Protein AF-A0AAJ2BRM0-F1 (afdb_monomer)

Radius of gyration: 24.4 Å; Cα contacts (8 Å, |Δi|>4): 328; chains: 1; bounding box: 83×85×42 Å

Sequence (298 aa):
MNTYEEAVAATRALCEAIRNDPYKRRRVRESFYERFGDTDNDGLSYGDSELAFLDWEIRAGVLDPETGSPWWRNVNLNFIYLSELAGCLAQHDIPADQAPFPTRCWLDFIAEPTPSHWYRAHNSSILDGFHLYEDDARLENEVGQEFLNITLYRLMFAQALVEDATIFGEIGAWLADPRGFSVTLLVHLADFYPPHYPLTEADRAIIEGKGKGLEETAVRLMDGLIRHFLRELYQAAADWNQAPELLNYLNGNKPAYPPAAGHREALAAALVAGSLEGVFPGQDLPMAEDGASGLQAG

Secondary structure (DSSP, 8-state):
--SHHHHHHHHHHHHHHHTT-HHHHHHHHHHHHHHHS-SSSTT--TTHHHHHHHHHHHHTTTT-TTTS-HHHHHHHHHHHHHHHHHHHHHHTT---TTS-HHHHHHHHHHHS--HHHHHHHHHHHHHHHHHHTHHHHHTS-HHHHHHHHHHHHHHHHHHHHHH-GGGGTTHHHHHHS-TTHHHHHHHTGGGGS-SSSS--GGGHHHHTT--SSHHHHHHHHHHHHHHHTHHHHHHHHHHHHT-GGGGGGEETTEE-PSPPTTHHHHHHHHHHHHHHHHH-S-----------------

Mean predicted aligned error: 8.85 Å

Organism: NCBI:txid47885

Nearest PDB structures (foldseek):
  8fbi-assembly1_A-3  TM=2.276E-01  e=3.512E+00  synthetic construct
  6n4n-assembly1_F  TM=2.661E-01  e=4.367E+00  synthetic construct

Structure (mmCIF, N/CA/C/O backbone):
data_AF-A0AAJ2BRM0-F1
#
_entry.id   AF-A0AAJ2BRM0-F1
#
loop_
_atom_site.group_PDB
_atom_site.id
_atom_site.type_symbol
_atom_site.label_atom_id
_atom_site.label_alt_id
_atom_site.label_comp_id
_atom_site.label_asym_id
_atom_site.label_entity_id
_atom_site.label_seq_id
_atom_site.pdbx_PDB_ins_code
_atom_site.Cartn_x
_atom_site.Cartn_y
_atom_site.Cartn_z
_atom_site.occupancy
_atom_site.B_iso_or_equiv
_atom_site.auth_seq_id
_atom_site.auth_comp_id
_atom_site.auth_asym_id
_atom_site.auth_atom_id
_atom_site.pdbx_PDB_model_num
ATOM 1 N N . MET A 1 1 ? 23.655 -4.678 -15.510 1.00 81.00 1 MET A N 1
ATOM 2 C CA . MET A 1 1 ? 22.900 -5.621 -14.676 1.00 81.00 1 MET A CA 1
ATOM 3 C C . MET A 1 1 ? 22.191 -6.531 -15.637 1.00 81.00 1 MET A C 1
ATOM 5 O O . MET A 1 1 ? 21.525 -6.022 -16.527 1.00 81.00 1 MET A O 1
ATOM 9 N N . ASN A 1 2 ? 22.472 -7.823 -15.544 1.00 89.94 2 ASN A N 1
ATOM 10 C CA . ASN A 1 2 ? 22.179 -8.799 -16.587 1.00 89.94 2 ASN A CA 1
ATOM 11 C C . ASN A 1 2 ? 21.430 -10.028 -16.040 1.00 89.94 2 ASN A C 1
ATOM 13 O O . ASN A 1 2 ? 21.098 -10.917 -16.817 1.00 89.94 2 ASN A O 1
ATOM 17 N N . THR A 1 3 ? 21.211 -10.124 -14.722 1.00 95.62 3 THR A N 1
ATOM 18 C CA . THR A 1 3 ? 20.561 -11.280 -14.079 1.00 95.62 3 THR A CA 1
ATOM 19 C C . THR A 1 3 ? 19.527 -10.850 -13.042 1.00 95.62 3 THR A C 1
ATOM 21 O O . THR A 1 3 ? 19.613 -9.756 -12.479 1.00 95.62 3 THR A O 1
ATOM 24 N N . TYR A 1 4 ? 18.566 -11.734 -12.764 1.00 97.19 4 TYR A N 1
ATOM 25 C CA . TYR A 1 4 ? 17.544 -11.522 -11.738 1.00 97.19 4 TYR A CA 1
ATOM 26 C C . TYR A 1 4 ? 18.168 -11.354 -10.344 1.00 97.19 4 TYR A C 1
ATOM 28 O O . TYR A 1 4 ? 17.757 -10.496 -9.567 1.00 97.19 4 TYR A O 1
ATOM 36 N N . GLU A 1 5 ? 19.218 -12.113 -10.038 1.00 97.44 5 GLU A N 1
ATOM 37 C CA . GLU A 1 5 ? 19.922 -12.056 -8.758 1.00 97.44 5 GLU A CA 1
ATOM 38 C C . GLU A 1 5 ? 20.637 -10.714 -8.556 1.00 97.44 5 GLU A C 1
ATOM 40 O O . GLU A 1 5 ? 20.625 -10.169 -7.450 1.00 97.44 5 GLU A O 1
ATOM 45 N N . GLU A 1 6 ? 21.222 -10.150 -9.618 1.00 97.25 6 GLU A N 1
ATOM 46 C CA . GLU A 1 6 ? 21.798 -8.802 -9.583 1.00 97.25 6 GLU A CA 1
ATOM 47 C C . GLU A 1 6 ? 20.717 -7.733 -9.369 1.00 97.25 6 GLU A C 1
ATOM 49 O O . GLU A 1 6 ? 20.937 -6.822 -8.570 1.00 97.25 6 GLU A O 1
ATOM 54 N N . ALA A 1 7 ? 19.551 -7.869 -10.015 1.00 98.06 7 ALA A N 1
ATOM 55 C CA . ALA A 1 7 ? 18.406 -6.975 -9.818 1.00 98.06 7 ALA A CA 1
ATOM 56 C C . ALA A 1 7 ? 17.914 -7.002 -8.368 1.00 98.06 7 ALA A C 1
ATOM 58 O O . ALA A 1 7 ? 17.824 -5.963 -7.715 1.00 98.06 7 ALA A O 1
ATOM 59 N N . VAL A 1 8 ? 17.714 -8.197 -7.809 1.00 98.44 8 VAL A N 1
ATOM 60 C CA . VAL A 1 8 ? 17.354 -8.375 -6.397 1.00 98.44 8 VAL A CA 1
ATOM 61 C C . VAL A 1 8 ? 18.404 -7.758 -5.472 1.00 98.44 8 VAL A C 1
ATOM 63 O O . VAL A 1 8 ? 18.051 -7.060 -4.518 1.00 98.44 8 VAL A O 1
ATOM 66 N N . ALA A 1 9 ? 19.694 -7.988 -5.727 1.00 98.31 9 ALA A N 1
ATOM 67 C CA . ALA A 1 9 ? 20.768 -7.428 -4.910 1.00 98.31 9 ALA A CA 1
ATOM 68 C C . ALA A 1 9 ? 20.792 -5.890 -4.963 1.00 98.31 9 ALA A C 1
ATOM 70 O O . ALA A 1 9 ? 20.921 -5.247 -3.918 1.00 98.31 9 ALA A O 1
ATOM 71 N N . ALA A 1 10 ? 20.620 -5.303 -6.149 1.00 98.25 10 ALA A N 1
ATOM 72 C CA . ALA A 1 10 ? 20.564 -3.857 -6.338 1.00 98.25 10 ALA A CA 1
ATOM 73 C C . ALA A 1 10 ? 19.354 -3.235 -5.624 1.00 98.25 10 ALA A C 1
ATOM 75 O O . ALA A 1 10 ? 19.517 -2.276 -4.866 1.00 98.25 10 ALA A O 1
ATOM 76 N N . THR A 1 11 ? 18.161 -3.816 -5.776 1.00 98.62 11 THR A N 1
ATOM 77 C CA . THR A 1 11 ? 16.943 -3.322 -5.118 1.00 98.62 11 THR A CA 1
ATOM 78 C C . THR A 1 11 ? 17.020 -3.459 -3.597 1.00 98.62 11 THR A C 1
ATOM 8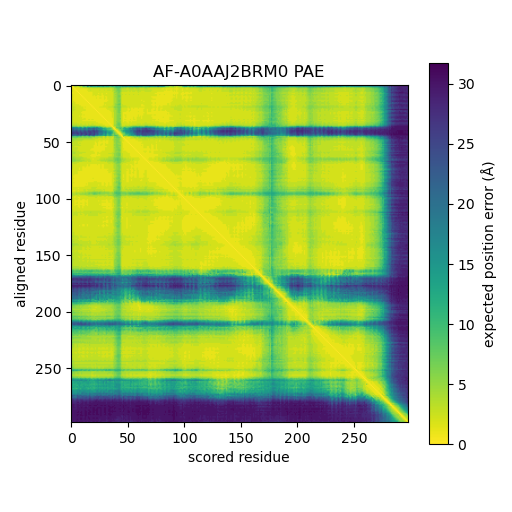0 O O . THR A 1 11 ? 16.603 -2.556 -2.870 1.00 98.62 11 THR A O 1
ATOM 83 N N . ARG A 1 12 ? 17.622 -4.537 -3.076 1.00 98.62 12 ARG A N 1
ATOM 84 C CA . ARG A 1 12 ? 17.888 -4.675 -1.632 1.00 98.62 12 ARG A CA 1
ATOM 85 C C . ARG A 1 12 ? 18.840 -3.601 -1.119 1.00 98.62 12 ARG A C 1
ATOM 87 O O . ARG A 1 12 ? 18.584 -3.032 -0.061 1.00 98.62 12 ARG A O 1
ATOM 94 N N . ALA A 1 13 ? 19.907 -3.304 -1.859 1.00 98.69 13 ALA A N 1
ATOM 95 C CA . ALA A 1 13 ? 20.848 -2.249 -1.491 1.00 98.69 13 ALA A CA 1
ATOM 96 C C . ALA A 1 13 ? 20.176 -0.864 -1.478 1.00 98.69 13 ALA A C 1
ATOM 98 O O . ALA A 1 13 ? 20.414 -0.081 -0.557 1.00 98.69 13 ALA A O 1
ATOM 99 N N . LEU A 1 14 ? 19.293 -0.587 -2.445 1.00 98.69 14 LEU A N 1
ATOM 100 C CA . LEU A 1 14 ? 18.455 0.615 -2.450 1.00 98.69 14 LEU A CA 1
ATOM 101 C C . LEU A 1 14 ? 17.577 0.690 -1.194 1.00 98.69 14 LEU A C 1
ATOM 103 O O . LEU A 1 14 ? 17.602 1.701 -0.494 1.00 98.69 14 LEU A O 1
ATOM 107 N N . CYS A 1 15 ? 16.839 -0.379 -0.886 1.00 98.69 15 CYS A N 1
ATOM 108 C CA . CYS A 1 15 ? 15.944 -0.424 0.272 1.00 98.69 15 CYS A CA 1
ATOM 109 C C . CYS A 1 15 ? 16.703 -0.232 1.590 1.00 98.69 15 CYS A C 1
ATOM 111 O O . CYS A 1 15 ? 16.243 0.496 2.467 1.00 98.69 15 CYS A O 1
ATOM 113 N N . GLU A 1 16 ? 17.891 -0.823 1.724 1.00 98.62 16 GLU A N 1
ATOM 114 C CA . GLU A 1 16 ? 18.732 -0.628 2.904 1.00 98.62 16 GLU A CA 1
ATOM 115 C C . GLU A 1 16 ? 19.173 0.835 3.056 1.00 98.62 16 GLU A C 1
ATOM 117 O O . GLU A 1 16 ? 19.099 1.396 4.149 1.00 98.62 16 GLU A O 1
ATOM 122 N N . ALA A 1 17 ? 19.541 1.498 1.955 1.00 98.62 17 ALA A N 1
ATOM 123 C CA . ALA A 1 17 ? 19.982 2.894 1.966 1.00 98.62 17 ALA A CA 1
ATOM 124 C C . ALA A 1 17 ? 18.883 3.904 2.356 1.00 98.62 17 ALA A C 1
ATOM 126 O O . ALA A 1 17 ? 19.199 5.020 2.785 1.00 98.62 17 ALA A O 1
ATOM 127 N N . ILE A 1 18 ? 17.607 3.536 2.207 1.00 98.50 18 ILE A N 1
ATOM 128 C CA . ILE A 1 18 ? 16.445 4.391 2.515 1.00 98.50 18 ILE A CA 1
ATOM 129 C C . ILE A 1 18 ? 15.642 3.909 3.733 1.00 98.50 18 ILE A C 1
ATOM 131 O O . ILE A 1 18 ? 14.693 4.578 4.142 1.00 98.50 18 ILE A O 1
ATOM 135 N N . ARG A 1 19 ? 16.004 2.764 4.334 1.00 97.88 19 ARG A N 1
ATOM 136 C CA . ARG A 1 19 ? 15.216 2.076 5.374 1.00 97.88 19 ARG A CA 1
ATOM 137 C C . ARG A 1 19 ? 14.766 3.007 6.500 1.00 97.88 19 ARG A C 1
ATOM 139 O O . ARG A 1 19 ? 13.622 2.915 6.931 1.00 97.88 19 ARG A O 1
ATOM 146 N N . ASN A 1 20 ? 15.633 3.905 6.956 1.00 97.62 20 ASN A N 1
ATOM 147 C CA . ASN A 1 20 ? 15.360 4.819 8.072 1.00 97.62 20 ASN A CA 1
ATOM 148 C C . ASN A 1 20 ? 15.274 6.290 7.637 1.00 97.62 20 ASN A C 1
ATOM 150 O O . ASN A 1 20 ? 15.483 7.179 8.455 1.00 97.62 20 ASN A O 1
ATOM 154 N N . ASP A 1 21 ? 15.010 6.553 6.355 1.00 98.31 21 ASP A N 1
ATOM 155 C CA . ASP A 1 21 ? 14.945 7.907 5.802 1.00 98.31 21 ASP A CA 1
ATOM 156 C C . ASP A 1 21 ? 13.615 8.113 5.052 1.00 98.31 21 ASP A C 1
ATOM 158 O O . ASP A 1 21 ? 13.518 7.811 3.857 1.00 98.31 21 ASP A O 1
ATOM 162 N N . PRO A 1 22 ? 12.570 8.605 5.749 1.00 98.00 22 PRO A N 1
ATOM 163 C CA . PRO A 1 22 ? 11.239 8.794 5.171 1.00 98.00 22 PRO A CA 1
ATOM 164 C C . PRO A 1 22 ? 11.233 9.704 3.937 1.00 98.00 22 PRO A C 1
ATOM 166 O O . PRO A 1 22 ? 10.561 9.420 2.947 1.00 98.00 22 PRO A O 1
ATOM 169 N N . TYR A 1 23 ? 12.055 10.755 3.938 1.00 98.12 23 TYR A N 1
ATOM 170 C CA . TYR A 1 23 ? 12.154 11.676 2.807 1.00 98.12 23 TYR A CA 1
ATOM 171 C C . TYR A 1 23 ? 12.807 11.021 1.586 1.00 98.12 23 TYR A C 1
ATOM 173 O O . TYR A 1 23 ? 12.386 11.266 0.453 1.00 98.12 23 TYR A O 1
ATOM 181 N N . LYS A 1 24 ? 13.813 10.156 1.782 1.00 98.44 24 LYS A N 1
ATOM 182 C CA . LYS A 1 24 ? 14.361 9.359 0.673 1.00 98.44 24 LYS A CA 1
ATOM 183 C C . LYS A 1 24 ? 13.367 8.328 0.154 1.00 98.44 24 LYS A C 1
ATOM 185 O O . LYS A 1 24 ? 13.329 8.138 -1.056 1.00 98.44 24 LYS A O 1
ATOM 190 N N . ARG A 1 25 ? 12.561 7.700 1.018 1.00 98.50 25 ARG A N 1
ATOM 191 C CA . ARG A 1 25 ? 11.483 6.792 0.585 1.00 98.50 25 ARG A CA 1
ATOM 192 C C . ARG A 1 25 ? 10.507 7.505 -0.348 1.00 98.50 25 ARG A C 1
ATOM 194 O O . ARG A 1 25 ? 10.312 7.047 -1.470 1.00 98.50 25 ARG A O 1
ATOM 201 N N . ARG A 1 26 ? 10.002 8.677 0.059 1.00 97.25 26 ARG A N 1
ATOM 202 C CA . ARG A 1 26 ? 9.132 9.517 -0.781 1.00 97.25 26 ARG A CA 1
ATOM 203 C C . ARG A 1 26 ? 9.779 9.853 -2.123 1.00 97.25 26 ARG A C 1
ATOM 205 O O . ARG A 1 26 ? 9.163 9.660 -3.161 1.00 97.25 26 ARG A O 1
ATOM 212 N N . ARG A 1 27 ? 11.036 10.308 -2.115 1.00 97.31 27 ARG A N 1
ATOM 213 C CA . ARG A 1 27 ? 11.771 10.634 -3.348 1.00 97.31 27 ARG A CA 1
ATOM 214 C C . ARG A 1 27 ? 11.946 9.441 -4.287 1.00 97.31 27 ARG A C 1
ATOM 216 O O . ARG A 1 27 ? 11.886 9.619 -5.493 1.00 97.31 27 ARG A O 1
ATOM 223 N N . VAL A 1 28 ? 12.202 8.244 -3.755 1.00 98.12 28 VAL A N 1
ATOM 224 C CA . VAL A 1 28 ? 12.302 7.027 -4.580 1.00 98.12 28 VAL A CA 1
ATOM 225 C C . VAL A 1 28 ? 10.972 6.759 -5.281 1.00 98.12 28 VAL A C 1
ATOM 227 O O . VAL A 1 28 ? 10.967 6.491 -6.478 1.00 98.12 28 VAL A O 1
ATOM 230 N N . ARG A 1 29 ? 9.851 6.905 -4.568 1.00 95.94 29 ARG A N 1
ATOM 231 C CA . ARG A 1 29 ? 8.510 6.743 -5.144 1.00 95.94 29 ARG A CA 1
ATOM 232 C C . ARG A 1 29 ? 8.171 7.813 -6.175 1.00 95.94 29 ARG A C 1
ATOM 234 O O . ARG A 1 29 ? 7.695 7.479 -7.252 1.00 95.94 29 ARG A O 1
ATOM 241 N N . GLU A 1 30 ? 8.500 9.068 -5.901 1.00 94.12 30 GLU A N 1
ATOM 242 C CA . GLU A 1 30 ? 8.362 10.167 -6.862 1.00 94.12 30 GLU A CA 1
ATOM 243 C C . GLU A 1 30 ? 9.139 9.868 -8.153 1.00 94.12 30 GLU A C 1
ATOM 245 O O . GLU A 1 30 ? 8.553 9.833 -9.231 1.00 94.12 30 GLU A O 1
ATOM 250 N N . SER A 1 31 ? 10.418 9.492 -8.046 1.00 94.25 31 SER A N 1
ATOM 251 C CA . SER A 1 31 ? 11.229 9.106 -9.208 1.00 94.25 31 SER A CA 1
ATOM 252 C C . SER A 1 31 ? 10.750 7.834 -9.915 1.00 94.25 31 SER A C 1
ATOM 254 O O . SER A 1 31 ? 11.047 7.635 -11.092 1.00 94.25 31 SER A O 1
ATOM 256 N N . PHE A 1 32 ? 10.032 6.933 -9.244 1.00 95.06 32 PHE A N 1
ATOM 257 C CA . PHE A 1 32 ? 9.375 5.816 -9.920 1.00 95.06 32 PHE A CA 1
ATOM 258 C C . PHE A 1 32 ? 8.273 6.317 -10.852 1.00 95.06 32 PHE A C 1
ATOM 260 O O . PHE A 1 32 ? 8.270 5.961 -12.029 1.00 95.06 32 PHE A O 1
ATOM 267 N N . TYR A 1 33 ? 7.385 7.177 -10.354 1.00 90.38 33 TYR A N 1
ATOM 268 C CA . TYR A 1 33 ? 6.283 7.726 -11.142 1.00 90.38 33 TYR A CA 1
ATOM 269 C C . TYR A 1 33 ? 6.742 8.716 -12.216 1.00 90.38 33 TYR A C 1
ATOM 271 O O . TYR A 1 33 ? 6.159 8.736 -13.290 1.00 90.38 33 TYR A O 1
ATOM 279 N N . GLU A 1 34 ? 7.835 9.451 -12.008 1.00 89.19 34 GLU A N 1
ATOM 280 C CA . GLU A 1 34 ? 8.458 10.254 -13.074 1.00 89.19 34 GLU A CA 1
ATOM 281 C C . GLU A 1 34 ? 8.961 9.394 -14.247 1.00 89.19 34 GLU A C 1
ATOM 283 O O . GLU A 1 34 ? 9.007 9.859 -15.383 1.00 89.19 34 GLU A O 1
ATOM 288 N N . ARG A 1 35 ? 9.377 8.147 -13.978 1.00 90.56 35 ARG A N 1
ATOM 289 C CA . ARG A 1 35 ? 9.915 7.227 -14.996 1.00 90.56 35 ARG A CA 1
ATOM 290 C C . ARG A 1 35 ? 8.843 6.379 -15.668 1.00 90.56 35 ARG A C 1
ATOM 292 O O . ARG A 1 35 ? 8.974 6.081 -16.850 1.00 90.56 35 ARG A O 1
ATOM 299 N N . PHE A 1 36 ? 7.868 5.918 -14.891 1.00 88.81 36 PHE A N 1
ATOM 300 C CA . PHE A 1 36 ? 6.929 4.868 -15.292 1.00 88.81 36 PHE A CA 1
ATOM 301 C C . PHE A 1 36 ? 5.460 5.256 -15.116 1.00 88.81 36 PHE A C 1
ATOM 303 O O . PHE A 1 36 ? 4.579 4.484 -15.481 1.00 88.81 36 PHE A O 1
ATOM 310 N N . GLY A 1 37 ? 5.179 6.413 -14.520 1.00 79.69 37 GLY A N 1
ATOM 311 C CA . GLY A 1 37 ? 3.832 6.963 -14.481 1.00 79.69 37 GLY A CA 1
ATOM 312 C C . GLY A 1 37 ? 3.416 7.495 -15.849 1.00 79.69 37 GLY A C 1
ATOM 313 O O . GLY A 1 37 ? 4.249 7.895 -16.660 1.00 79.69 37 GLY A O 1
ATOM 314 N N . ASP A 1 38 ? 2.109 7.507 -16.090 1.00 71.31 38 ASP A N 1
ATOM 315 C CA . ASP A 1 38 ? 1.523 8.162 -17.255 1.00 71.31 38 ASP A CA 1
ATOM 316 C C . ASP A 1 38 ? 1.434 9.673 -16.995 1.00 71.31 38 ASP A C 1
ATOM 318 O O . ASP A 1 38 ? 0.701 10.118 -16.109 1.00 71.31 38 ASP A O 1
ATOM 322 N N . THR A 1 39 ? 2.224 10.459 -17.728 1.00 57.69 39 THR A N 1
ATOM 323 C CA . THR A 1 39 ? 2.251 11.927 -17.627 1.00 57.69 39 THR A CA 1
ATOM 324 C C . THR A 1 39 ? 1.236 12.615 -18.537 1.00 57.69 39 THR A C 1
ATOM 326 O O . THR A 1 39 ? 1.075 13.833 -18.439 1.00 57.69 39 THR A O 1
ATOM 329 N N . ASP A 1 40 ? 0.568 11.869 -19.423 1.00 55.44 40 ASP A N 1
ATOM 330 C CA . ASP A 1 40 ? -0.198 12.430 -20.541 1.00 55.44 40 ASP A CA 1
ATOM 331 C C . ASP A 1 40 ? -1.723 12.400 -20.320 1.00 55.44 40 ASP A C 1
ATOM 333 O O . ASP A 1 40 ? -2.458 13.028 -21.087 1.00 55.44 40 ASP A O 1
ATOM 337 N N . ASN A 1 41 ? -2.211 11.746 -19.258 1.00 47.91 41 ASN A N 1
ATOM 338 C CA . ASN A 1 41 ? -3.635 11.692 -18.912 1.00 47.91 41 ASN A CA 1
ATOM 339 C C . ASN A 1 41 ? -4.026 12.696 -17.810 1.00 47.91 41 ASN A C 1
ATOM 341 O O . ASN A 1 41 ? -3.586 12.615 -16.665 1.00 47.91 41 ASN A O 1
ATOM 345 N N . ASP A 1 42 ? -4.913 13.625 -18.178 1.00 46.94 42 ASP A N 1
ATOM 346 C CA . ASP A 1 42 ? -5.875 14.371 -17.345 1.00 46.94 42 ASP A CA 1
ATOM 347 C C . ASP A 1 42 ? -5.357 15.185 -16.140 1.00 46.94 42 ASP A C 1
ATOM 349 O O . ASP A 1 42 ? -6.146 15.828 -15.445 1.00 46.94 42 ASP A O 1
ATOM 353 N N . GLY A 1 43 ? -4.044 15.230 -15.909 1.00 45.28 43 GLY A N 1
ATOM 354 C CA . GLY A 1 43 ? -3.426 15.976 -14.810 1.00 45.28 43 GLY A CA 1
ATOM 355 C C . GLY A 1 43 ? -3.522 15.301 -13.437 1.00 45.28 43 GLY A C 1
ATOM 356 O O . GLY A 1 43 ? -3.288 15.979 -12.439 1.00 45.28 43 GLY A O 1
ATOM 357 N N . LEU A 1 44 ? -3.854 14.005 -13.385 1.00 48.59 44 LEU A N 1
ATOM 358 C CA . LEU A 1 44 ? -3.811 13.169 -12.179 1.00 48.59 44 LEU A CA 1
ATOM 359 C C . LEU A 1 44 ? -2.787 12.060 -12.408 1.00 48.59 44 LEU A C 1
ATOM 361 O O . LEU A 1 44 ? -3.043 11.114 -13.153 1.00 48.59 44 LEU A O 1
ATOM 365 N N . SER A 1 45 ? -1.613 12.183 -11.799 1.00 68.31 45 SER A N 1
ATOM 366 C CA . SER A 1 45 ? -0.583 11.159 -11.939 1.00 68.31 45 SER A CA 1
ATOM 367 C C . SER A 1 45 ? -0.994 9.933 -11.118 1.00 68.31 45 SER A C 1
ATOM 369 O O . SER A 1 45 ? -1.467 10.072 -9.987 1.00 68.31 45 SER A O 1
ATOM 371 N N . TYR A 1 46 ? -0.805 8.714 -11.641 1.00 76.19 46 TYR A N 1
ATOM 372 C CA . TYR A 1 46 ? -1.086 7.470 -10.899 1.00 76.19 46 TYR A CA 1
ATOM 373 C C . TYR A 1 46 ? -0.390 7.415 -9.517 1.00 76.19 46 TYR A C 1
ATOM 375 O O . TYR A 1 46 ? -0.781 6.632 -8.660 1.00 76.19 46 TYR A O 1
ATOM 383 N N . GLY A 1 47 ? 0.608 8.270 -9.266 1.00 80.94 47 GLY A N 1
ATOM 384 C CA . GLY A 1 47 ? 1.295 8.390 -7.984 1.00 80.94 47 GLY A CA 1
ATOM 385 C C . GLY A 1 47 ? 0.731 9.412 -7.000 1.00 80.94 47 GLY A C 1
ATOM 386 O O . GLY A 1 47 ? 1.148 9.382 -5.847 1.00 80.94 47 GLY A O 1
ATOM 387 N N . ASP A 1 48 ? -0.194 10.298 -7.382 1.00 82.88 48 ASP A N 1
ATOM 388 C CA . ASP A 1 48 ? -0.572 11.450 -6.544 1.00 82.88 48 ASP A CA 1
ATOM 389 C C . ASP A 1 48 ? -1.135 11.027 -5.182 1.00 82.88 48 ASP A C 1
ATOM 391 O O . ASP A 1 48 ? -0.723 11.545 -4.144 1.00 82.88 48 ASP A O 1
ATOM 395 N N . SER A 1 49 ? -2.042 10.045 -5.172 1.00 80.75 49 SER A N 1
ATOM 396 C CA . SER A 1 49 ? -2.645 9.539 -3.932 1.00 80.75 49 SER A CA 1
ATOM 397 C C . SER A 1 49 ? -1.627 8.821 -3.037 1.00 80.75 49 SER A C 1
ATOM 399 O O . SER A 1 49 ? -1.620 9.021 -1.822 1.00 80.75 49 SER A O 1
ATOM 401 N N . GLU A 1 50 ? -0.721 8.037 -3.629 1.00 87.88 50 GLU A N 1
ATOM 402 C CA . GLU A 1 50 ? 0.342 7.339 -2.902 1.00 87.88 50 GLU A CA 1
ATOM 403 C C . GLU A 1 50 ? 1.358 8.330 -2.312 1.00 87.88 50 GLU A C 1
ATOM 405 O O . GLU A 1 50 ? 1.745 8.211 -1.149 1.00 87.88 50 GLU A O 1
ATOM 410 N N . LEU A 1 51 ? 1.760 9.346 -3.082 1.00 90.19 51 LEU A N 1
ATOM 411 C CA . LEU A 1 51 ? 2.680 10.391 -2.635 1.00 90.19 51 LEU A CA 1
ATOM 412 C C . LEU A 1 51 ? 2.049 11.270 -1.550 1.00 90.19 51 LEU A C 1
ATOM 414 O O . LEU A 1 51 ? 2.721 11.584 -0.568 1.00 90.19 51 LEU A O 1
ATOM 418 N N . ALA A 1 52 ? 0.763 11.609 -1.671 1.00 87.56 52 ALA A N 1
ATOM 419 C CA . ALA A 1 52 ? 0.023 12.318 -0.630 1.00 87.56 52 ALA A CA 1
ATOM 420 C C . ALA A 1 52 ? -0.085 11.488 0.661 1.00 87.56 52 ALA A C 1
ATOM 422 O O . ALA A 1 52 ? 0.051 12.031 1.762 1.00 87.56 52 ALA A O 1
ATOM 423 N N . PHE A 1 53 ? -0.280 10.171 0.541 1.00 89.44 53 PHE A N 1
ATOM 424 C CA . PHE A 1 53 ? -0.271 9.264 1.686 1.00 89.44 53 PHE A CA 1
ATOM 425 C C . PHE A 1 53 ? 1.111 9.206 2.350 1.00 89.44 53 PHE A C 1
ATOM 427 O O . PHE A 1 53 ? 1.201 9.399 3.559 1.00 89.44 53 PHE A O 1
ATOM 434 N N . LEU A 1 54 ? 2.192 9.064 1.577 1.00 93.38 54 LEU A N 1
ATOM 435 C CA . LEU A 1 54 ? 3.575 9.158 2.068 1.00 93.38 54 LEU A CA 1
ATOM 436 C C . LEU A 1 54 ? 3.864 10.499 2.760 1.00 93.38 54 LEU A C 1
ATOM 438 O O . LEU A 1 54 ? 4.515 10.533 3.804 1.00 93.38 54 LEU A O 1
ATOM 442 N N . ASP A 1 55 ? 3.371 11.610 2.211 1.00 94.31 55 ASP A N 1
ATOM 443 C CA . ASP A 1 55 ? 3.507 12.939 2.816 1.00 94.31 55 ASP A CA 1
ATOM 444 C C . ASP A 1 55 ? 2.780 13.033 4.161 1.00 94.31 55 ASP A C 1
ATOM 446 O O . ASP A 1 55 ? 3.301 13.629 5.113 1.00 94.31 55 ASP A O 1
ATOM 450 N N . TRP A 1 56 ? 1.604 12.414 4.276 1.00 94.06 56 TRP A N 1
ATOM 451 C CA . TRP A 1 56 ? 0.930 12.245 5.559 1.00 94.06 56 TRP A CA 1
ATOM 452 C C . TRP A 1 56 ? 1.741 11.363 6.514 1.00 94.06 56 TRP A C 1
ATOM 454 O O . TRP A 1 56 ? 1.973 11.786 7.647 1.00 94.06 56 TRP A O 1
ATOM 464 N N . GLU A 1 57 ? 2.228 10.199 6.075 1.00 95.69 57 GLU A N 1
ATOM 465 C CA . GLU A 1 57 ? 3.007 9.276 6.909 1.00 95.69 57 GLU A CA 1
ATOM 466 C C . GLU A 1 57 ? 4.262 9.957 7.490 1.00 95.69 57 GLU A C 1
ATOM 468 O O . GLU A 1 57 ? 4.606 9.771 8.661 1.00 95.69 57 GLU A O 1
ATOM 473 N N . ILE A 1 58 ? 4.934 10.793 6.692 1.00 96.88 58 ILE A N 1
ATOM 474 C CA . ILE A 1 58 ? 6.076 11.608 7.126 1.00 96.88 58 ILE A CA 1
ATOM 475 C C . ILE A 1 58 ? 5.632 12.657 8.145 1.00 96.88 58 ILE A C 1
ATOM 477 O O . ILE A 1 58 ? 6.207 12.747 9.230 1.00 96.88 58 ILE A O 1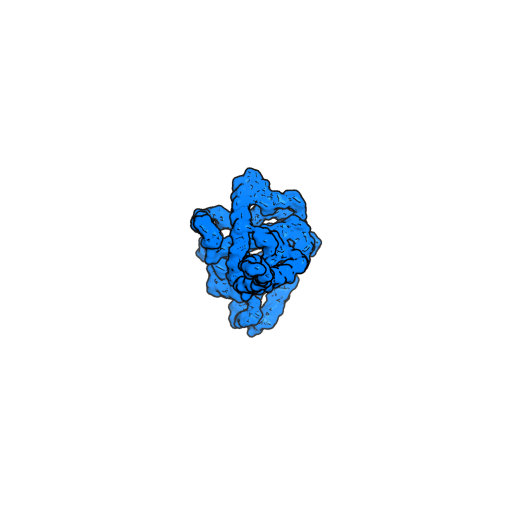
ATOM 481 N N . ARG A 1 59 ? 4.617 13.460 7.806 1.00 96.25 59 ARG A N 1
ATOM 482 C CA . ARG A 1 59 ? 4.143 14.571 8.644 1.00 96.25 59 ARG A CA 1
ATOM 483 C C . ARG A 1 59 ? 3.617 14.096 9.997 1.00 96.25 59 ARG A C 1
ATOM 485 O O . ARG A 1 59 ? 3.860 14.762 10.998 1.00 96.25 59 ARG A O 1
ATOM 492 N N . ALA A 1 60 ? 2.909 12.970 10.019 1.00 95.50 60 ALA A N 1
ATOM 493 C CA . ALA A 1 60 ? 2.348 12.381 11.227 1.00 95.50 60 ALA A CA 1
ATOM 494 C C . ALA A 1 60 ? 3.391 11.622 12.066 1.00 95.50 60 ALA A C 1
ATOM 496 O O . ALA A 1 60 ? 3.100 11.256 13.200 1.00 95.50 60 ALA A O 1
ATOM 497 N N . GLY A 1 61 ? 4.605 11.391 11.552 1.00 97.50 61 GLY A N 1
ATOM 498 C CA . GLY A 1 61 ? 5.643 10.632 12.257 1.00 97.50 61 GLY A CA 1
ATOM 499 C C . GLY A 1 61 ? 5.458 9.113 12.191 1.00 97.50 61 GLY A C 1
ATOM 500 O O . GLY A 1 61 ? 6.121 8.382 12.919 1.00 97.50 61 GLY A O 1
ATOM 501 N N . VAL A 1 62 ? 4.602 8.612 11.295 1.00 97.62 62 VAL A N 1
ATOM 502 C CA . VAL A 1 62 ? 4.351 7.173 11.096 1.00 97.62 62 VAL A CA 1
ATOM 503 C C . VAL A 1 62 ? 5.637 6.440 10.712 1.00 97.62 62 VAL A C 1
ATOM 505 O O . VAL A 1 62 ? 5.899 5.344 11.207 1.00 97.62 62 VAL A O 1
ATOM 508 N N . LEU A 1 63 ? 6.463 7.061 9.862 1.00 97.94 63 LEU A N 1
ATOM 509 C CA . LEU A 1 63 ? 7.717 6.477 9.371 1.00 97.94 63 LEU A CA 1
ATOM 510 C C . LEU A 1 63 ? 8.942 6.804 10.235 1.00 97.94 63 LEU A C 1
ATOM 512 O O . LEU A 1 63 ? 10.057 6.424 9.862 1.00 97.94 63 LEU A O 1
ATOM 516 N N . ASP A 1 64 ? 8.767 7.496 11.364 1.00 97.25 64 ASP A N 1
ATOM 517 C CA . ASP A 1 64 ? 9.875 7.820 12.259 1.00 97.25 64 ASP A CA 1
ATOM 518 C C . ASP A 1 64 ? 10.532 6.529 12.796 1.00 97.25 64 ASP A C 1
ATOM 520 O O . ASP A 1 64 ? 9.833 5.619 13.252 1.00 97.25 64 ASP A O 1
ATOM 524 N N . PRO A 1 65 ? 11.867 6.385 12.719 1.00 95.44 65 PRO A N 1
ATOM 525 C CA . PRO A 1 65 ? 12.523 5.129 13.058 1.00 95.44 65 PRO A CA 1
ATOM 526 C C . PRO A 1 65 ? 12.518 4.793 14.553 1.00 95.44 65 PRO A C 1
ATOM 528 O O . PRO A 1 65 ? 12.725 3.622 14.884 1.00 95.44 65 PRO A O 1
ATOM 531 N N . GLU A 1 66 ? 12.305 5.778 15.428 1.00 94.31 66 GLU A N 1
ATOM 532 C CA . GLU A 1 66 ? 12.340 5.615 16.885 1.00 94.31 66 GLU A CA 1
ATOM 533 C C . GLU A 1 66 ? 10.937 5.569 17.497 1.00 94.31 66 GLU A C 1
ATOM 535 O O . GLU A 1 66 ? 10.691 4.802 18.426 1.00 94.31 66 GLU A O 1
ATOM 540 N N . THR A 1 67 ? 10.027 6.391 16.980 1.00 94.69 67 THR A N 1
ATOM 541 C CA . THR A 1 67 ? 8.699 6.645 17.561 1.00 94.69 67 THR A CA 1
ATOM 542 C C . THR A 1 67 ? 7.541 6.204 16.670 1.00 94.69 67 THR A C 1
ATOM 544 O O . THR A 1 67 ? 6.417 6.068 17.157 1.00 94.69 67 THR A O 1
ATOM 547 N N . GLY A 1 68 ? 7.810 5.969 15.385 1.00 96.00 68 GLY A N 1
ATOM 548 C CA . GLY A 1 68 ? 6.822 5.549 14.404 1.00 96.00 68 GLY A CA 1
ATOM 549 C C . GLY A 1 68 ? 6.462 4.069 14.503 1.00 96.00 68 GLY A C 1
ATOM 550 O O . GLY A 1 68 ? 6.926 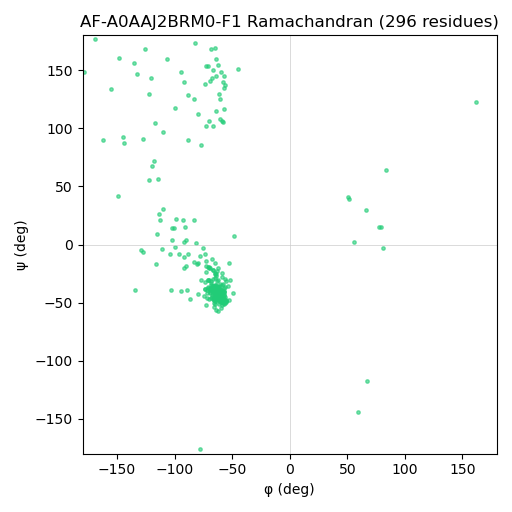3.326 15.370 1.00 96.00 68 GLY A O 1
ATOM 551 N N . SER A 1 69 ? 5.629 3.625 13.569 1.00 97.69 69 SER A N 1
ATOM 552 C CA . SER A 1 69 ? 5.149 2.248 13.514 1.00 97.69 69 SER A CA 1
ATOM 553 C C . SER A 1 69 ? 6.153 1.328 12.816 1.00 97.69 69 SER A C 1
ATOM 555 O O . SER A 1 69 ? 6.503 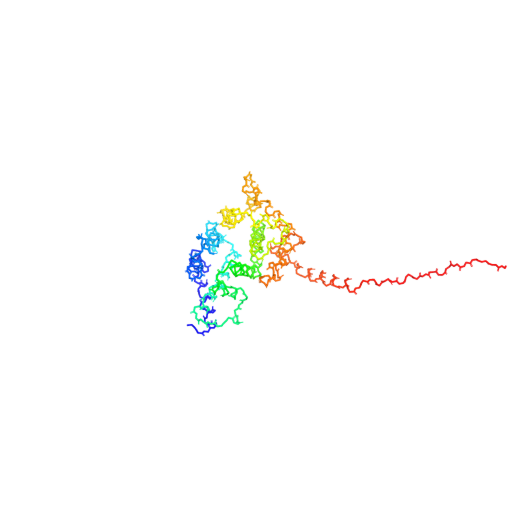1.572 11.655 1.00 97.69 69 SER A O 1
ATOM 557 N N . PRO A 1 70 ? 6.582 0.222 13.454 1.00 97.75 70 PRO A N 1
ATOM 558 C CA . PRO A 1 70 ? 7.320 -0.833 12.767 1.00 97.75 70 PRO A CA 1
ATOM 559 C C . PRO A 1 70 ? 6.536 -1.403 11.580 1.00 97.75 70 PRO A C 1
ATOM 561 O O . PRO A 1 70 ? 7.114 -1.593 10.510 1.00 97.75 70 PRO A O 1
ATOM 564 N N . TRP A 1 71 ? 5.221 -1.592 11.743 1.00 98.50 71 TRP A N 1
ATOM 565 C CA . TRP A 1 71 ? 4.355 -2.162 10.716 1.00 98.50 71 TRP A CA 1
ATOM 566 C C . TRP A 1 71 ? 4.314 -1.289 9.461 1.00 98.50 71 TRP A C 1
ATOM 568 O O . TRP A 1 71 ? 4.712 -1.743 8.388 1.00 98.50 71 TRP A O 1
ATOM 578 N N . TRP A 1 72 ? 3.931 -0.014 9.594 1.00 98.00 72 TRP A N 1
ATOM 579 C CA . TRP A 1 72 ? 3.853 0.911 8.457 1.00 98.00 72 TRP A CA 1
ATOM 580 C C . TRP A 1 72 ? 5.212 1.060 7.773 1.00 98.00 72 TRP A C 1
ATOM 582 O O . TRP A 1 72 ? 5.315 0.985 6.549 1.00 98.00 72 TRP A O 1
ATOM 592 N N . ARG A 1 73 ? 6.294 1.178 8.553 1.00 98.31 73 ARG A N 1
ATOM 593 C CA . ARG A 1 73 ? 7.656 1.279 8.009 1.00 98.31 73 ARG A CA 1
ATOM 594 C C . ARG A 1 73 ? 8.066 0.055 7.203 1.00 98.31 73 ARG A C 1
ATOM 596 O O . ARG A 1 73 ? 8.772 0.223 6.204 1.00 98.31 73 ARG A O 1
ATOM 603 N N . ASN A 1 74 ? 7.688 -1.142 7.630 1.00 98.62 74 ASN A N 1
ATOM 604 C CA . ASN A 1 74 ? 8.061 -2.381 6.961 1.00 98.62 74 ASN A CA 1
ATOM 605 C C . ASN A 1 74 ? 7.187 -2.647 5.729 1.00 98.62 74 ASN A C 1
ATOM 607 O O . ASN A 1 74 ? 7.733 -2.936 4.664 1.00 98.62 74 ASN A O 1
ATOM 611 N N . VAL A 1 75 ? 5.872 -2.424 5.821 1.00 98.56 75 VAL A N 1
ATOM 612 C CA . VAL A 1 75 ? 4.942 -2.506 4.679 1.00 98.56 75 VAL A CA 1
ATOM 613 C C . VAL A 1 75 ? 5.335 -1.520 3.582 1.00 98.56 75 VAL A C 1
ATOM 615 O O . VAL A 1 75 ? 5.489 -1.914 2.428 1.00 98.56 75 VAL A O 1
ATOM 618 N N . ASN A 1 76 ? 5.593 -0.260 3.938 1.00 98.38 76 ASN A N 1
ATOM 619 C CA . ASN A 1 76 ? 6.024 0.772 2.997 1.00 98.38 76 ASN A CA 1
ATOM 620 C C . ASN A 1 76 ? 7.358 0.412 2.310 1.00 98.38 76 ASN A C 1
ATOM 622 O O . ASN A 1 76 ? 7.520 0.609 1.107 1.00 98.38 76 ASN A O 1
ATOM 626 N N . LEU A 1 77 ? 8.318 -0.168 3.044 1.00 98.69 77 LEU A N 1
ATOM 627 C CA . LEU A 1 77 ? 9.598 -0.572 2.453 1.00 98.69 77 LEU A CA 1
ATOM 628 C C . LEU A 1 77 ? 9.453 -1.790 1.531 1.00 98.69 77 LEU A C 1
ATOM 630 O O . LEU A 1 77 ? 10.112 -1.839 0.494 1.00 98.69 77 LEU A O 1
ATOM 634 N N . ASN A 1 78 ? 8.590 -2.747 1.883 1.00 98.81 78 ASN A N 1
ATOM 635 C CA . ASN A 1 78 ? 8.257 -3.887 1.028 1.00 98.81 78 ASN A CA 1
ATOM 636 C C . ASN A 1 78 ? 7.568 -3.437 -0.265 1.00 98.81 78 ASN A C 1
ATOM 638 O O . ASN A 1 78 ? 7.946 -3.861 -1.354 1.00 98.81 78 ASN A O 1
ATOM 642 N N . PHE A 1 79 ? 6.630 -2.497 -0.158 1.00 98.62 79 PHE A N 1
ATOM 643 C CA . PHE A 1 79 ? 5.993 -1.864 -1.306 1.00 98.62 79 PHE A CA 1
ATOM 644 C C . PHE A 1 79 ? 7.027 -1.231 -2.256 1.00 98.62 79 PHE A C 1
ATOM 646 O O . PHE A 1 79 ? 7.032 -1.514 -3.459 1.00 98.62 79 PHE A O 1
ATOM 653 N N . ILE A 1 80 ? 7.962 -0.435 -1.714 1.00 98.75 80 ILE A N 1
ATOM 654 C CA . ILE A 1 80 ? 9.064 0.151 -2.495 1.00 98.75 80 ILE A CA 1
ATOM 655 C C . ILE A 1 80 ? 9.903 -0.950 -3.150 1.00 98.75 80 ILE A C 1
ATOM 657 O O . ILE A 1 80 ? 10.165 -0.874 -4.347 1.00 98.75 80 ILE A O 1
ATOM 661 N N . TYR A 1 81 ? 10.287 -1.988 -2.404 1.00 98.88 81 TYR A N 1
ATOM 662 C CA . TYR A 1 81 ? 11.065 -3.108 -2.934 1.00 98.88 81 TYR A CA 1
ATOM 663 C C . TYR A 1 81 ? 10.390 -3.768 -4.146 1.00 98.88 81 TYR A C 1
ATOM 665 O O . TYR A 1 81 ? 11.038 -3.960 -5.175 1.00 98.88 81 TYR A O 1
ATOM 673 N N . LEU A 1 82 ? 9.098 -4.089 -4.049 1.00 98.88 82 LEU A N 1
ATOM 674 C CA . LEU A 1 82 ? 8.357 -4.793 -5.099 1.00 98.88 82 LEU A CA 1
ATOM 675 C C . LEU A 1 82 ? 8.263 -3.968 -6.390 1.00 98.88 82 LEU A C 1
ATOM 677 O O . LEU A 1 82 ? 8.461 -4.520 -7.477 1.00 98.88 82 LEU A O 1
ATOM 681 N N . SER A 1 83 ? 8.018 -2.661 -6.257 1.00 98.56 83 SER A N 1
ATOM 682 C CA . SER A 1 83 ? 7.945 -1.714 -7.378 1.00 98.56 83 SER A CA 1
ATOM 683 C C . SER A 1 83 ? 9.317 -1.427 -8.006 1.00 98.56 83 SER A C 1
ATOM 685 O O . SER A 1 83 ? 9.472 -1.505 -9.224 1.00 98.56 83 SER A O 1
ATOM 687 N N . GLU A 1 84 ? 10.357 -1.176 -7.206 1.00 98.75 84 GLU A N 1
ATOM 688 C CA . GLU A 1 84 ? 11.703 -0.889 -7.718 1.00 98.75 84 GLU A CA 1
ATOM 689 C C . GLU A 1 84 ? 12.368 -2.128 -8.322 1.00 98.75 84 GLU A C 1
ATOM 691 O O . GLU A 1 84 ? 13.123 -1.999 -9.284 1.00 98.75 84 GLU A O 1
ATOM 696 N N . LEU A 1 85 ? 12.058 -3.336 -7.833 1.00 98.81 85 LEU A N 1
ATOM 697 C CA . LEU A 1 85 ? 12.450 -4.566 -8.518 1.00 98.81 85 LEU A CA 1
ATOM 698 C C . LEU A 1 85 ? 11.819 -4.630 -9.912 1.00 98.81 85 LEU A C 1
ATOM 700 O O . LEU A 1 85 ? 12.533 -4.901 -10.869 1.00 98.81 85 LEU A O 1
ATOM 704 N N . ALA A 1 86 ? 10.530 -4.316 -10.060 1.00 98.69 86 ALA A N 1
ATOM 705 C CA . ALA A 1 86 ? 9.883 -4.291 -11.374 1.00 98.69 86 ALA A CA 1
ATOM 706 C C . ALA A 1 86 ? 10.529 -3.259 -12.308 1.00 98.69 86 ALA A C 1
ATOM 708 O O . ALA A 1 86 ? 10.903 -3.592 -13.431 1.00 98.69 86 ALA A O 1
ATOM 709 N N . GLY A 1 87 ? 10.753 -2.033 -11.824 1.00 97.81 87 GLY A N 1
ATOM 710 C CA . GLY A 1 87 ? 11.432 -0.987 -12.595 1.00 97.81 87 GLY A CA 1
ATOM 711 C C . GLY A 1 87 ? 12.845 -1.390 -13.025 1.00 97.81 87 GLY A C 1
ATOM 712 O O . GLY A 1 87 ? 13.256 -1.133 -14.156 1.00 97.81 87 GLY A O 1
ATOM 713 N N . CYS A 1 88 ? 13.570 -2.074 -12.142 1.00 97.94 88 CYS A N 1
ATOM 714 C CA . CYS A 1 88 ? 14.892 -2.622 -12.405 1.00 97.94 88 CYS A CA 1
ATOM 715 C C . CYS A 1 88 ? 14.869 -3.715 -13.488 1.00 97.94 88 CYS A C 1
ATOM 717 O O . CYS A 1 88 ? 15.676 -3.671 -14.418 1.00 97.94 88 CYS A O 1
ATOM 719 N N . LEU A 1 89 ? 13.933 -4.665 -13.403 1.00 98.44 89 LEU A N 1
ATOM 720 C CA . LEU A 1 89 ? 13.776 -5.728 -14.399 1.00 98.44 89 LEU A CA 1
ATOM 721 C C . LEU A 1 89 ? 13.393 -5.155 -15.771 1.00 98.44 89 LEU A C 1
ATOM 723 O O . LEU A 1 89 ? 14.006 -5.531 -16.770 1.00 98.44 89 LEU A O 1
ATOM 727 N N . ALA A 1 90 ? 12.455 -4.203 -15.808 1.00 97.06 90 ALA A N 1
ATOM 728 C CA . ALA A 1 90 ? 12.009 -3.543 -17.034 1.00 97.06 90 ALA A CA 1
ATOM 729 C C . ALA A 1 90 ? 13.134 -2.755 -17.725 1.00 97.06 90 ALA A C 1
ATOM 731 O O . ALA A 1 90 ? 13.308 -2.857 -18.932 1.00 97.06 90 ALA A O 1
ATOM 732 N N . GLN A 1 91 ? 13.947 -2.006 -16.972 1.00 96.19 91 GLN A N 1
ATOM 733 C CA . GLN A 1 91 ? 15.050 -1.207 -17.534 1.00 96.19 91 GLN A CA 1
ATOM 734 C C . GLN A 1 91 ? 16.178 -2.036 -18.154 1.00 96.19 91 GLN A C 1
ATOM 736 O O . GLN A 1 91 ? 16.965 -1.511 -18.942 1.00 96.19 91 GLN A O 1
ATOM 741 N N . HIS A 1 92 ? 16.303 -3.299 -17.753 1.00 96.31 92 HIS A N 1
ATOM 742 C CA . HIS A 1 92 ? 17.395 -4.178 -18.157 1.00 96.31 92 HIS A CA 1
ATOM 743 C C . HIS A 1 92 ? 16.931 -5.377 -18.993 1.00 96.31 92 HIS A C 1
ATOM 745 O O . HIS A 1 92 ? 17.741 -6.270 -19.241 1.00 96.31 92 HIS A O 1
ATOM 751 N N . ASP A 1 93 ? 15.662 -5.400 -19.414 1.00 95.81 93 ASP A N 1
ATOM 752 C CA . ASP A 1 93 ? 15.048 -6.497 -20.173 1.00 95.81 93 ASP A CA 1
ATOM 753 C C . ASP A 1 93 ? 15.266 -7.876 -19.513 1.00 95.81 93 ASP A C 1
ATOM 755 O O . ASP A 1 93 ? 15.541 -8.882 -20.175 1.00 95.81 93 ASP A O 1
ATOM 759 N N . ILE A 1 94 ? 15.187 -7.929 -18.177 1.00 96.56 94 ILE A N 1
ATOM 760 C CA . ILE A 1 94 ? 15.418 -9.155 -17.402 1.00 96.56 94 ILE A CA 1
ATOM 761 C C . ILE A 1 94 ? 14.095 -9.928 -17.263 1.00 96.56 94 ILE A C 1
ATOM 763 O O . ILE A 1 94 ? 13.111 -9.354 -16.792 1.00 96.56 94 ILE A O 1
ATOM 767 N N . PRO A 1 95 ? 14.053 -11.235 -17.598 1.00 94.00 95 PRO A N 1
ATOM 768 C CA . PRO A 1 95 ? 12.855 -12.055 -17.433 1.00 94.00 95 PRO A CA 1
ATOM 769 C C . PRO A 1 95 ? 12.338 -12.094 -15.989 1.00 94.00 95 PRO A C 1
ATOM 771 O O . PRO A 1 95 ? 13.106 -12.209 -15.032 1.00 94.00 95 PRO A O 1
ATOM 774 N N . ALA A 1 96 ? 11.014 -12.050 -15.844 1.00 93.62 96 ALA A N 1
ATOM 775 C CA . ALA A 1 96 ? 10.328 -11.943 -14.558 1.00 93.62 96 ALA A CA 1
ATOM 776 C C . ALA A 1 96 ? 9.771 -13.274 -14.027 1.00 93.62 96 ALA A C 1
ATOM 778 O O . ALA A 1 96 ? 8.975 -13.273 -13.090 1.00 93.62 96 ALA A O 1
ATOM 779 N N . ASP A 1 97 ? 10.187 -14.415 -14.588 1.00 93.06 97 ASP A N 1
ATOM 780 C CA . ASP A 1 97 ? 9.673 -15.745 -14.215 1.00 93.06 97 ASP A CA 1
ATOM 781 C C . ASP A 1 97 ? 9.834 -16.049 -12.714 1.00 93.06 97 ASP A C 1
ATOM 783 O O . ASP A 1 97 ? 9.036 -16.774 -12.123 1.00 93.06 97 ASP A O 1
ATOM 787 N N . GLN A 1 98 ? 10.865 -15.470 -12.091 1.00 93.75 98 GLN A N 1
ATOM 788 C CA . GLN A 1 98 ? 11.182 -15.621 -10.668 1.00 93.75 98 GLN A CA 1
ATOM 789 C C . GLN A 1 98 ? 10.636 -14.484 -9.788 1.00 93.75 98 GLN A C 1
ATOM 791 O O . GLN A 1 98 ? 10.733 -14.563 -8.561 1.00 93.75 98 GLN A O 1
ATOM 796 N N . ALA A 1 99 ? 10.102 -13.416 -10.388 1.00 97.38 99 ALA A N 1
ATOM 797 C CA . ALA A 1 99 ? 9.594 -12.263 -9.657 1.00 97.38 99 ALA A CA 1
ATOM 798 C C . ALA A 1 99 ? 8.339 -12.642 -8.859 1.00 97.38 99 ALA A C 1
ATOM 800 O O . ALA A 1 99 ? 7.528 -13.422 -9.363 1.00 97.38 99 ALA A O 1
ATOM 801 N N . PRO A 1 100 ? 8.129 -12.106 -7.644 1.00 97.81 100 PRO A N 1
ATOM 802 C CA . PRO A 1 100 ? 6.887 -12.324 -6.906 1.00 97.81 100 PRO A CA 1
ATOM 803 C C . PRO A 1 100 ? 5.691 -11.714 -7.654 1.00 97.81 100 PRO A C 1
ATOM 805 O O . PRO A 1 100 ? 5.858 -10.835 -8.502 1.00 97.81 100 PRO A O 1
ATOM 808 N N . PHE A 1 101 ? 4.475 -12.181 -7.344 1.00 98.25 101 PHE A N 1
ATOM 809 C CA . PHE A 1 101 ? 3.260 -11.746 -8.044 1.00 98.25 101 PHE A CA 1
ATOM 810 C C . PHE A 1 101 ? 3.087 -10.216 -8.079 1.00 98.25 101 PHE A C 1
ATOM 812 O O . PHE A 1 101 ? 2.938 -9.699 -9.188 1.00 98.25 101 PHE A O 1
ATOM 819 N N . PRO A 1 102 ? 3.238 -9.469 -6.964 1.00 98.69 102 PRO A N 1
ATOM 820 C CA . PRO A 1 102 ? 3.115 -8.012 -7.008 1.00 98.69 102 PRO A CA 1
ATOM 821 C C . PRO A 1 102 ? 4.124 -7.330 -7.940 1.00 98.69 102 PRO A C 1
ATOM 823 O O . PRO A 1 102 ? 3.776 -6.412 -8.676 1.00 98.69 102 PRO A O 1
ATOM 826 N N . THR A 1 103 ? 5.375 -7.806 -7.980 1.00 98.81 103 THR A N 1
ATOM 827 C CA . THR A 1 103 ? 6.389 -7.290 -8.916 1.00 98.81 103 THR A CA 1
ATOM 828 C C . THR A 1 103 ? 5.986 -7.529 -10.370 1.00 98.81 103 THR A C 1
ATOM 830 O O . THR A 1 103 ? 6.230 -6.668 -11.211 1.00 98.81 103 THR A O 1
ATOM 833 N N . ARG A 1 104 ? 5.341 -8.657 -10.688 1.00 98.56 104 ARG A N 1
ATOM 834 C CA . ARG A 1 104 ? 4.812 -8.896 -12.041 1.00 98.56 104 ARG A CA 1
ATOM 835 C C . ARG A 1 104 ? 3.658 -7.951 -12.376 1.00 98.56 104 ARG A C 1
ATOM 837 O O . ARG A 1 104 ? 3.654 -7.405 -13.469 1.00 98.56 104 ARG A O 1
ATOM 844 N N . CYS A 1 105 ? 2.768 -7.659 -11.429 1.00 98.50 105 CYS A N 1
ATOM 845 C CA . CYS A 1 105 ? 1.735 -6.639 -11.630 1.00 98.50 105 CYS A CA 1
ATOM 846 C C . CYS A 1 105 ? 2.334 -5.244 -11.882 1.00 98.50 105 CYS A C 1
ATOM 848 O O . CYS A 1 105 ? 1.837 -4.506 -12.729 1.00 98.50 105 CYS A O 1
ATOM 850 N N . TRP A 1 106 ? 3.428 -4.885 -11.202 1.00 98.31 106 TRP A N 1
ATOM 851 C CA . TRP A 1 106 ? 4.153 -3.647 -11.509 1.00 98.31 106 TRP A CA 1
ATOM 852 C C . TRP A 1 106 ? 4.766 -3.655 -12.912 1.00 98.31 106 TRP A C 1
ATOM 854 O O . TRP A 1 106 ? 4.787 -2.609 -13.551 1.00 98.31 106 TRP A O 1
ATOM 864 N N . LEU A 1 107 ? 5.234 -4.801 -13.414 1.00 98.31 107 LEU A N 1
ATOM 865 C CA . LEU A 1 107 ? 5.694 -4.920 -14.802 1.00 98.31 107 LEU A CA 1
ATOM 866 C C . LEU A 1 107 ? 4.549 -4.731 -15.804 1.00 98.31 107 LEU A C 1
ATOM 868 O O . LEU A 1 107 ? 4.749 -4.036 -16.796 1.00 98.31 107 LEU A O 1
ATOM 872 N N . ASP A 1 108 ? 3.362 -5.277 -15.522 1.00 97.06 108 ASP A N 1
ATOM 873 C CA . ASP A 1 108 ? 2.165 -5.053 -16.346 1.00 97.06 108 ASP A CA 1
ATOM 874 C C . ASP A 1 108 ? 1.798 -3.560 -16.386 1.00 97.06 108 ASP A C 1
ATOM 876 O O . ASP A 1 108 ? 1.551 -3.010 -17.457 1.00 97.06 108 ASP A O 1
ATOM 880 N N . PHE A 1 109 ? 1.846 -2.871 -15.238 1.00 95.12 109 PHE A N 1
ATOM 881 C CA . PHE A 1 109 ? 1.635 -1.420 -15.165 1.00 95.12 109 PHE A CA 1
ATOM 882 C C . PHE A 1 109 ? 2.704 -0.623 -15.926 1.00 95.12 109 PHE A C 1
ATOM 884 O O . PHE A 1 109 ? 2.365 0.297 -16.662 1.00 95.12 109 PHE A O 1
ATOM 891 N N . ILE A 1 110 ? 3.986 -0.974 -15.779 1.00 95.12 110 ILE A N 1
ATOM 892 C CA . ILE A 1 110 ? 5.091 -0.306 -16.488 1.00 95.12 110 ILE A CA 1
ATOM 893 C C . ILE A 1 110 ? 4.950 -0.475 -18.008 1.00 95.12 110 ILE A C 1
ATOM 895 O O . ILE A 1 110 ? 5.258 0.450 -18.759 1.00 95.12 110 ILE A O 1
ATOM 899 N N . ALA A 1 111 ? 4.515 -1.649 -18.469 1.00 95.25 111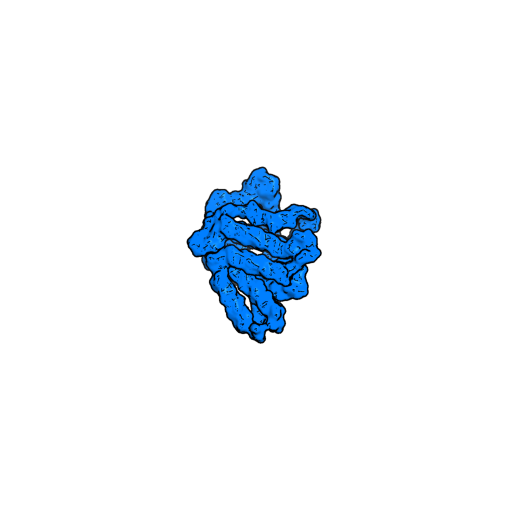 ALA A N 1
ATOM 900 C CA . ALA A 1 111 ? 4.316 -1.924 -19.887 1.00 95.25 111 ALA A CA 1
ATOM 901 C C . ALA A 1 111 ? 3.063 -1.231 -20.448 1.00 95.25 111 ALA A C 1
ATOM 903 O O . ALA A 1 111 ? 3.086 -0.752 -21.583 1.00 95.25 111 ALA A O 1
ATOM 904 N N . GLU A 1 112 ? 1.982 -1.181 -19.667 1.00 92.69 112 GLU A N 1
ATOM 905 C CA . GLU A 1 112 ? 0.698 -0.599 -20.054 1.00 92.69 112 GLU A CA 1
ATOM 906 C C . GLU A 1 112 ? 0.028 0.092 -18.844 1.00 92.69 112 GLU A C 1
ATOM 908 O O . GLU A 1 112 ? -0.694 -0.554 -18.074 1.00 92.69 112 GLU A O 1
ATOM 913 N N . PRO A 1 113 ? 0.242 1.406 -18.644 1.00 88.81 113 PRO A N 1
ATOM 914 C CA . PRO A 1 113 ? -0.212 2.111 -17.448 1.00 88.81 113 PRO A CA 1
ATOM 915 C C . PRO A 1 113 ? -1.716 2.413 -17.498 1.00 88.81 113 PRO A C 1
ATOM 917 O O . PRO A 1 113 ? -2.161 3.487 -17.902 1.00 88.81 113 PRO A O 1
ATOM 920 N N . THR A 1 114 ? -2.519 1.443 -17.060 1.00 86.12 114 THR A N 1
ATOM 921 C CA . THR A 1 114 ? -3.973 1.581 -16.884 1.00 86.12 114 THR A CA 1
ATOM 922 C C . THR A 1 114 ? -4.343 1.672 -15.401 1.00 86.12 114 THR A C 1
ATOM 924 O O . THR A 1 114 ? -3.587 1.180 -14.554 1.00 86.12 114 THR A O 1
ATOM 927 N N . PRO A 1 115 ? -5.532 2.203 -15.045 1.00 85.94 115 PRO A N 1
ATOM 928 C CA . PRO A 1 115 ? -5.971 2.229 -13.652 1.00 85.94 115 PRO A CA 1
ATOM 929 C C . PRO A 1 115 ? -6.054 0.830 -13.030 1.00 85.94 115 PRO A C 1
ATOM 931 O O . PRO A 1 115 ? -5.641 0.645 -11.890 1.00 85.94 115 PRO A O 1
ATOM 934 N N . SER A 1 116 ? -6.535 -0.172 -13.776 1.00 88.88 116 SER A N 1
ATOM 935 C CA . SER A 1 116 ? -6.610 -1.559 -13.290 1.00 88.88 116 SER A CA 1
ATOM 936 C C . SER A 1 116 ? -5.217 -2.136 -13.025 1.00 88.88 116 SER A C 1
ATOM 938 O O . SER A 1 116 ? -4.981 -2.679 -11.945 1.00 88.88 116 SER A O 1
ATOM 940 N N . HIS A 1 117 ? -4.261 -1.956 -13.945 1.00 93.25 117 HIS A N 1
ATOM 941 C CA . HIS A 1 117 ? -2.886 -2.412 -13.718 1.00 93.25 117 HIS A CA 1
ATOM 942 C C . HIS A 1 117 ? -2.246 -1.713 -12.515 1.00 93.25 117 HIS A C 1
ATOM 944 O O . HIS A 1 117 ? -1.609 -2.381 -11.700 1.00 93.25 117 HIS A O 1
ATOM 950 N N . TRP A 1 118 ? -2.475 -0.406 -12.347 1.00 93.25 118 TRP A N 1
ATOM 951 C CA . TRP A 1 118 ? -1.985 0.326 -11.181 1.00 93.25 118 TR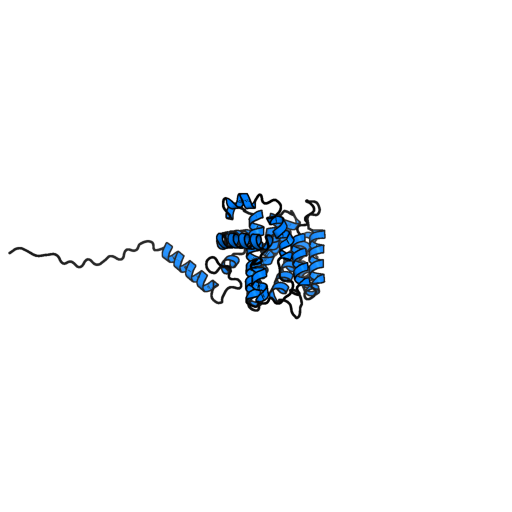P A CA 1
ATOM 952 C C . TRP A 1 118 ? -2.576 -0.212 -9.875 1.00 93.25 118 TRP A C 1
ATOM 954 O O . TRP A 1 118 ? -1.823 -0.556 -8.967 1.00 93.25 118 TRP A O 1
ATOM 964 N N . TYR A 1 119 ? -3.903 -0.357 -9.783 1.00 92.00 119 TYR A N 1
ATOM 965 C CA . TYR A 1 119 ? -4.547 -0.859 -8.566 1.00 92.00 119 TYR A CA 1
ATOM 966 C C . TYR A 1 119 ? -4.129 -2.290 -8.233 1.00 92.00 119 TYR A C 1
ATOM 968 O O . TYR A 1 119 ? -3.899 -2.580 -7.061 1.00 92.00 119 TYR A O 1
ATOM 976 N N . ARG A 1 120 ? -3.975 -3.176 -9.225 1.00 96.50 120 ARG A N 1
ATOM 977 C CA . ARG A 1 120 ? -3.457 -4.536 -8.997 1.00 96.50 120 ARG A CA 1
ATOM 978 C C . ARG A 1 120 ? -2.023 -4.512 -8.486 1.00 96.50 120 ARG A C 1
ATOM 980 O O . ARG A 1 120 ? -1.719 -5.193 -7.511 1.00 96.50 120 ARG A O 1
ATOM 987 N N . ALA A 1 121 ? -1.146 -3.717 -9.094 1.00 97.81 121 ALA A N 1
ATOM 988 C CA . ALA A 1 121 ? 0.245 -3.592 -8.664 1.00 97.81 121 ALA A CA 1
ATOM 989 C C . ALA A 1 121 ? 0.365 -2.994 -7.255 1.00 97.81 121 ALA A C 1
ATOM 991 O O . ALA A 1 121 ? 1.071 -3.531 -6.400 1.00 97.81 121 ALA A O 1
ATOM 992 N N . HIS A 1 122 ? -0.378 -1.923 -6.989 1.00 96.44 122 HIS A N 1
ATOM 993 C CA . HIS A 1 122 ? -0.409 -1.250 -5.699 1.00 96.44 122 HIS A CA 1
ATOM 994 C C . HIS A 1 122 ? -0.981 -2.161 -4.603 1.00 96.44 122 HIS A C 1
ATOM 996 O O . HIS A 1 122 ? -0.321 -2.423 -3.596 1.00 96.44 122 HIS A O 1
ATOM 1002 N N . ASN A 1 123 ? -2.198 -2.678 -4.787 1.00 97.00 123 ASN A N 1
ATOM 1003 C CA . ASN A 1 123 ? -2.896 -3.408 -3.732 1.00 97.00 123 ASN A CA 1
ATOM 1004 C C . ASN A 1 123 ? -2.319 -4.801 -3.487 1.00 97.00 123 ASN A C 1
ATOM 1006 O O . ASN A 1 123 ? -2.290 -5.219 -2.332 1.00 97.00 123 ASN A O 1
ATOM 1010 N N . SER A 1 124 ? -1.796 -5.492 -4.503 1.00 98.62 124 SER A N 1
ATOM 1011 C CA . SER A 1 124 ? -1.066 -6.745 -4.267 1.00 98.62 124 SER A CA 1
ATOM 1012 C C . SER A 1 124 ? 0.209 -6.518 -3.444 1.00 98.62 124 SER A C 1
ATOM 1014 O O . SER A 1 124 ? 0.483 -7.307 -2.543 1.00 98.62 124 SER A O 1
ATOM 1016 N N . SER A 1 125 ? 0.939 -5.411 -3.649 1.00 98.62 125 SER A N 1
ATOM 1017 C CA . SER A 1 125 ? 2.088 -5.045 -2.802 1.00 98.62 125 SER A CA 1
ATOM 1018 C C . SER A 1 125 ? 1.685 -4.735 -1.358 1.00 98.62 125 SER A C 1
ATOM 1020 O O . SER A 1 125 ? 2.388 -5.116 -0.420 1.00 98.62 125 SER A O 1
ATOM 1022 N N . ILE A 1 126 ? 0.559 -4.040 -1.164 1.00 98.06 126 ILE A N 1
ATOM 1023 C CA . ILE A 1 126 ? 0.026 -3.763 0.174 1.00 98.06 126 ILE A CA 1
ATOM 1024 C C . ILE A 1 126 ? -0.383 -5.067 0.861 1.00 98.06 126 ILE A C 1
ATOM 1026 O O . ILE A 1 126 ? 0.037 -5.302 1.990 1.00 98.06 126 ILE A O 1
ATOM 1030 N N . LEU A 1 127 ? -1.145 -5.934 0.191 1.00 98.50 127 LEU A N 1
ATOM 1031 C CA . LEU A 1 127 ? -1.606 -7.209 0.748 1.00 98.50 127 LEU A CA 1
ATOM 1032 C C . LEU A 1 127 ? -0.442 -8.149 1.097 1.00 98.50 127 LEU A C 1
ATOM 1034 O O . LEU A 1 127 ? -0.456 -8.739 2.177 1.00 98.50 127 LEU A O 1
ATOM 1038 N N . ASP A 1 128 ? 0.601 -8.197 0.262 1.00 98.62 128 ASP A N 1
ATOM 1039 C CA . ASP A 1 128 ? 1.850 -8.909 0.564 1.00 98.62 128 ASP A CA 1
ATOM 1040 C C . ASP A 1 128 ? 2.502 -8.367 1.851 1.00 98.62 128 ASP A C 1
ATOM 1042 O O . ASP A 1 128 ? 2.871 -9.129 2.744 1.00 98.62 128 ASP A O 1
ATOM 1046 N N . GLY A 1 129 ? 2.535 -7.040 2.025 1.00 98.25 129 GLY A N 1
ATOM 1047 C CA . GLY A 1 129 ? 2.984 -6.408 3.269 1.00 98.25 129 GLY A CA 1
ATOM 1048 C C . GLY A 1 129 ? 2.105 -6.736 4.485 1.00 98.25 129 GLY A C 1
ATOM 1049 O O . GLY A 1 129 ? 2.633 -7.042 5.555 1.00 98.25 129 GLY A O 1
ATOM 1050 N N . PHE A 1 130 ? 0.776 -6.711 4.340 1.00 97.88 130 PHE A N 1
ATOM 1051 C CA . PHE A 1 130 ? -0.154 -7.133 5.396 1.00 97.88 130 PHE A CA 1
ATOM 1052 C C . PHE A 1 130 ? 0.132 -8.574 5.827 1.00 97.88 130 PHE A C 1
ATOM 1054 O O . PHE A 1 130 ? 0.171 -8.863 7.019 1.00 97.88 130 PHE A O 1
ATOM 1061 N N . HIS A 1 131 ? 0.379 -9.471 4.873 1.00 96.69 131 HIS A N 1
ATOM 1062 C CA . HIS A 1 131 ? 0.682 -10.861 5.179 1.00 96.69 131 HIS A CA 1
ATOM 1063 C C . HIS A 1 131 ? 2.039 -11.035 5.880 1.00 96.69 131 HIS A C 1
ATOM 1065 O O . HIS A 1 131 ? 2.135 -11.745 6.883 1.00 96.69 131 HIS A O 1
ATOM 1071 N N . LEU A 1 132 ? 3.090 -10.379 5.378 1.00 97.50 132 LEU A N 1
ATOM 1072 C CA . LEU A 1 132 ? 4.455 -10.528 5.892 1.00 97.50 132 LEU A CA 1
ATOM 1073 C C . LEU A 1 132 ? 4.649 -9.942 7.295 1.00 97.50 132 LEU A C 1
ATOM 1075 O O . LEU A 1 132 ? 5.474 -10.451 8.054 1.00 97.50 132 LEU A O 1
ATOM 1079 N N . TYR A 1 133 ? 3.911 -8.884 7.641 1.00 98.00 133 TYR A N 1
ATOM 1080 C CA . TYR A 1 133 ? 4.152 -8.098 8.854 1.00 98.00 133 TYR A CA 1
ATOM 1081 C C . TYR A 1 133 ? 3.024 -8.191 9.889 1.00 98.00 133 TYR A C 1
ATOM 1083 O O . TYR A 1 133 ? 2.876 -7.307 10.726 1.00 98.00 133 TYR A O 1
ATOM 1091 N N . GLU A 1 134 ? 2.242 -9.272 9.909 1.00 96.56 134 GLU A N 1
ATOM 1092 C CA . GLU A 1 134 ? 1.175 -9.448 10.909 1.00 96.56 134 GLU A CA 1
ATOM 1093 C C . GLU A 1 134 ? 1.654 -9.310 12.363 1.00 96.56 134 GLU A C 1
ATOM 1095 O O . GLU A 1 134 ? 0.922 -8.793 13.206 1.00 96.56 134 GLU A O 1
ATOM 1100 N N . ASP A 1 135 ? 2.870 -9.767 12.672 1.00 96.38 135 ASP A N 1
ATOM 1101 C CA . ASP A 1 135 ? 3.435 -9.647 14.020 1.00 96.38 135 ASP A CA 1
ATOM 1102 C C . ASP A 1 135 ? 3.709 -8.191 14.403 1.00 96.38 135 ASP A C 1
ATOM 1104 O O . ASP A 1 135 ? 3.409 -7.799 15.529 1.00 96.38 135 ASP A O 1
ATOM 1108 N N . ASP A 1 136 ? 4.182 -7.367 13.465 1.00 98.06 136 ASP A N 1
ATOM 1109 C CA . ASP A 1 136 ? 4.350 -5.932 13.702 1.00 98.06 136 ASP A CA 1
ATOM 1110 C C . ASP A 1 136 ? 2.986 -5.252 13.900 1.00 98.06 136 ASP A C 1
ATOM 1112 O O . ASP A 1 136 ? 2.847 -4.391 14.766 1.00 98.06 136 ASP A O 1
ATOM 1116 N N . ALA A 1 137 ? 1.950 -5.680 13.167 1.00 97.75 137 ALA A N 1
ATOM 1117 C CA . ALA A 1 137 ? 0.593 -5.161 13.349 1.00 97.75 137 ALA A CA 1
ATOM 1118 C C . ALA A 1 137 ? 0.023 -5.478 14.739 1.00 97.75 137 ALA A C 1
ATOM 1120 O O . ALA A 1 137 ? -0.751 -4.691 15.278 1.00 97.75 137 ALA A O 1
ATOM 1121 N N . ARG A 1 138 ? 0.410 -6.603 15.357 1.00 96.31 138 ARG A N 1
ATOM 1122 C CA . ARG A 1 138 ? -0.006 -6.944 16.732 1.00 96.31 138 ARG A CA 1
ATOM 1123 C C . ARG A 1 138 ? 0.617 -6.028 17.785 1.00 96.31 138 ARG A C 1
ATOM 1125 O O . ARG A 1 138 ? 0.088 -5.955 18.892 1.00 96.31 138 ARG A O 1
ATOM 1132 N N . LEU A 1 139 ? 1.719 -5.350 17.460 1.00 96.12 139 LEU A N 1
ATOM 1133 C CA . LEU A 1 139 ? 2.356 -4.369 18.342 1.00 96.12 139 LEU A CA 1
ATOM 1134 C C . LEU A 1 139 ? 1.644 -3.013 18.316 1.00 96.12 139 LEU A C 1
ATOM 1136 O O . LEU A 1 139 ? 1.856 -2.203 19.220 1.00 96.12 139 LEU A O 1
ATOM 1140 N N . GLU A 1 140 ? 0.794 -2.767 17.316 1.00 97.25 140 GLU A N 1
ATOM 1141 C CA . GLU A 1 140 ? -0.042 -1.575 17.287 1.00 97.25 140 GLU A CA 1
ATOM 1142 C C . GLU A 1 140 ? -1.029 -1.567 18.450 1.00 97.25 140 GLU A C 1
ATOM 1144 O O . GLU A 1 140 ? -1.564 -2.604 18.857 1.00 97.25 140 GLU A O 1
ATOM 1149 N N . ASN A 1 141 ? -1.310 -0.371 18.967 1.00 95.50 141 ASN A N 1
ATOM 1150 C CA . ASN A 1 141 ? -2.378 -0.205 19.943 1.00 95.50 141 ASN A CA 1
ATOM 1151 C C . ASN A 1 141 ? -3.757 -0.444 19.299 1.00 95.50 141 ASN A C 1
ATOM 1153 O O . ASN A 1 141 ? -3.891 -0.510 18.078 1.00 95.50 141 ASN A O 1
ATOM 1157 N N . GLU A 1 142 ? -4.802 -0.557 20.120 1.00 95.69 142 GLU A N 1
ATOM 1158 C CA . GLU A 1 142 ? -6.151 -0.896 19.642 1.00 95.69 142 GLU A CA 1
ATOM 1159 C C . GLU A 1 142 ? -6.684 0.066 18.565 1.00 95.69 142 GLU A C 1
ATOM 1161 O O . GLU A 1 142 ? -7.356 -0.369 17.632 1.00 95.69 142 GLU A O 1
ATOM 1166 N N . VAL A 1 143 ? -6.377 1.363 18.674 1.00 96.19 143 VAL A N 1
ATOM 1167 C CA . VAL A 1 143 ? -6.793 2.378 17.690 1.00 96.19 143 VAL A CA 1
ATOM 1168 C C . VAL A 1 143 ? -5.977 2.246 16.404 1.00 96.19 143 VAL A C 1
ATOM 1170 O O . VAL A 1 143 ? -6.529 2.360 15.314 1.00 96.19 143 VAL A O 1
ATOM 1173 N N . GLY A 1 144 ? -4.681 1.947 16.517 1.00 96.12 144 GLY A N 1
ATOM 1174 C CA . GLY A 1 144 ? -3.803 1.624 15.394 1.00 96.12 144 GLY A CA 1
ATOM 1175 C C . GLY A 1 144 ? -4.306 0.416 14.609 1.00 96.12 144 GLY A C 1
ATOM 1176 O O . GLY A 1 144 ? -4.480 0.513 13.399 1.00 96.12 144 GLY A O 1
ATOM 1177 N N . GLN A 1 145 ? -4.635 -0.689 15.283 1.00 97.00 145 GLN A N 1
ATOM 1178 C CA . GLN A 1 145 ? -5.183 -1.884 14.629 1.00 97.00 145 GLN A CA 1
ATOM 1179 C C . GLN A 1 145 ? -6.532 -1.604 13.951 1.00 97.00 145 GLN A C 1
ATOM 1181 O O . GLN A 1 145 ? -6.762 -2.054 12.827 1.00 97.00 145 GLN A O 1
ATOM 1186 N N . GLU A 1 146 ? -7.418 -0.823 14.577 1.00 95.31 146 GLU A N 1
ATOM 1187 C CA . GLU A 1 146 ? -8.651 -0.373 13.919 1.00 95.31 146 GLU A CA 1
ATOM 1188 C C . GLU A 1 146 ? -8.343 0.447 12.661 1.00 95.31 146 GLU A C 1
ATOM 1190 O O . GLU A 1 146 ? -8.924 0.197 11.604 1.00 95.31 146 GLU A O 1
ATOM 1195 N N . PHE A 1 147 ? -7.379 1.363 12.741 1.00 94.69 147 PHE A N 1
ATOM 1196 C CA . PHE A 1 147 ? -6.958 2.169 11.605 1.00 94.69 147 PHE A CA 1
ATOM 1197 C C . PHE A 1 147 ? -6.426 1.314 10.445 1.00 94.69 147 PHE A C 1
ATOM 1199 O O . PHE A 1 147 ? -6.833 1.545 9.308 1.00 94.69 147 PHE A O 1
ATOM 1206 N N . LEU A 1 148 ? -5.637 0.262 10.713 1.00 96.50 148 LEU A N 1
ATOM 1207 C CA . LEU A 1 148 ? -5.170 -0.671 9.671 1.00 96.50 148 LEU A CA 1
ATOM 1208 C C . LEU A 1 148 ? -6.337 -1.316 8.911 1.00 96.50 148 LEU A C 1
ATOM 1210 O O . LEU A 1 148 ? -6.319 -1.399 7.683 1.00 96.50 148 LEU A O 1
ATOM 1214 N N . ASN A 1 149 ? -7.375 -1.745 9.634 1.00 96.50 149 ASN A N 1
ATOM 1215 C CA . ASN A 1 149 ? -8.575 -2.331 9.037 1.00 96.50 149 ASN A CA 1
ATOM 1216 C C . ASN A 1 149 ? -9.345 -1.319 8.184 1.00 96.50 149 ASN A C 1
ATOM 1218 O O . ASN A 1 149 ? -9.803 -1.663 7.092 1.00 96.50 149 ASN A O 1
ATOM 1222 N N . ILE A 1 150 ? -9.484 -0.085 8.681 1.00 92.00 150 ILE A N 1
ATOM 1223 C CA . ILE A 1 150 ? -10.148 1.012 7.970 1.00 92.00 150 ILE A CA 1
ATOM 1224 C C . ILE A 1 150 ? -9.426 1.321 6.665 1.00 92.00 150 ILE A C 1
ATOM 1226 O O . ILE A 1 150 ? -10.057 1.352 5.607 1.00 92.00 150 ILE A O 1
ATOM 1230 N N . THR A 1 151 ? -8.106 1.489 6.712 1.00 91.62 151 THR A N 1
ATOM 1231 C CA . THR A 1 151 ? -7.304 1.712 5.509 1.00 91.62 151 THR A CA 1
ATOM 1232 C C . THR A 1 151 ? -7.442 0.544 4.537 1.00 91.62 151 THR A C 1
ATOM 1234 O O . THR A 1 151 ? -7.692 0.774 3.354 1.00 91.62 151 THR A O 1
ATOM 1237 N N . LEU A 1 152 ? -7.371 -0.701 5.021 1.00 95.38 152 LEU A N 1
ATOM 1238 C CA . LEU A 1 152 ? -7.462 -1.884 4.168 1.00 95.38 152 LEU A CA 1
ATOM 1239 C C . LEU A 1 152 ? -8.786 -1.948 3.401 1.00 95.38 152 LEU A C 1
ATOM 1241 O O . LEU A 1 152 ? -8.774 -2.042 2.175 1.00 95.38 152 LEU A O 1
ATOM 1245 N N . TYR A 1 153 ? -9.939 -1.880 4.080 1.00 93.38 153 TYR A N 1
ATOM 1246 C CA . TYR A 1 153 ? -11.211 -1.996 3.359 1.00 93.38 153 TYR A CA 1
ATOM 1247 C C . TYR A 1 153 ? -11.470 -0.811 2.425 1.00 93.38 153 TYR A C 1
ATOM 1249 O O . TYR A 1 153 ? -12.110 -0.996 1.390 1.00 93.38 153 TYR A O 1
ATOM 1257 N N . ARG A 1 154 ? -10.966 0.392 2.745 1.00 90.12 154 ARG A N 1
ATOM 1258 C CA . ARG A 1 154 ? -11.087 1.560 1.858 1.00 90.12 154 ARG A CA 1
ATOM 1259 C C . ARG A 1 154 ? -10.230 1.397 0.601 1.00 90.12 154 ARG A C 1
ATOM 1261 O O . ARG A 1 154 ? -10.700 1.730 -0.483 1.00 90.12 154 ARG A O 1
ATOM 1268 N N . LEU A 1 155 ? -9.032 0.819 0.717 1.00 90.12 155 LEU A N 1
ATOM 1269 C CA . LEU A 1 155 ? -8.188 0.480 -0.436 1.00 90.12 155 LEU A CA 1
ATOM 1270 C C . LEU A 1 155 ? -8.821 -0.595 -1.326 1.00 90.12 155 LEU A C 1
ATOM 1272 O O . LEU A 1 155 ? -8.798 -0.467 -2.551 1.00 90.12 155 LEU A O 1
ATOM 1276 N N . MET A 1 156 ? -9.418 -1.636 -0.735 1.00 93.69 156 MET A N 1
ATOM 1277 C CA . MET A 1 156 ? -10.109 -2.669 -1.518 1.00 93.69 156 MET A CA 1
ATOM 1278 C C . MET A 1 156 ? -11.333 -2.086 -2.226 1.00 93.69 156 MET A C 1
ATOM 1280 O O . MET A 1 156 ? -11.567 -2.375 -3.397 1.00 93.69 156 MET A O 1
ATOM 1284 N N . PHE A 1 157 ? -12.085 -1.215 -1.545 1.00 89.38 157 PHE A N 1
ATOM 1285 C CA . PHE A 1 157 ? -13.209 -0.495 -2.138 1.00 89.38 157 PHE A CA 1
ATOM 1286 C C . PHE A 1 157 ? -12.772 0.345 -3.343 1.00 89.38 157 PHE A C 1
ATOM 1288 O O . PHE A 1 157 ? -13.412 0.278 -4.389 1.00 89.38 157 PHE A O 1
ATOM 1295 N N . ALA A 1 158 ? -11.656 1.073 -3.227 1.00 85.25 158 ALA A N 1
ATOM 1296 C CA . ALA A 1 158 ? -11.083 1.854 -4.321 1.00 85.25 158 ALA A CA 1
ATOM 1297 C C . ALA A 1 158 ? -10.819 1.004 -5.572 1.00 85.25 158 ALA A C 1
ATOM 1299 O O . ALA A 1 158 ? -11.233 1.369 -6.669 1.00 85.25 158 ALA A O 1
ATOM 1300 N N . GLN A 1 159 ? -10.182 -0.156 -5.394 1.00 89.44 159 GLN A N 1
ATOM 1301 C CA . GLN A 1 159 ? -9.917 -1.086 -6.490 1.00 89.44 159 GLN A CA 1
ATOM 1302 C C . GLN A 1 159 ? -11.206 -1.667 -7.068 1.00 89.44 159 GLN A C 1
ATOM 1304 O O . GLN A 1 159 ? -11.324 -1.767 -8.285 1.00 89.44 159 GLN A O 1
ATOM 1309 N N . ALA A 1 160 ? -12.194 -1.998 -6.234 1.00 89.62 160 ALA A N 1
ATOM 1310 C CA . ALA A 1 160 ? -13.474 -2.507 -6.716 1.00 89.62 160 ALA A CA 1
ATOM 1311 C C . ALA A 1 160 ? -14.202 -1.506 -7.624 1.00 89.62 160 ALA A C 1
ATOM 1313 O O . ALA A 1 160 ? -14.816 -1.921 -8.598 1.00 89.62 160 ALA A O 1
ATOM 1314 N N . LEU A 1 161 ? -14.087 -0.195 -7.381 1.00 83.25 161 LEU A N 1
ATOM 1315 C CA . LEU A 1 161 ? -14.653 0.816 -8.287 1.00 83.25 161 LEU A CA 1
ATOM 1316 C C . LEU A 1 161 ? -14.018 0.802 -9.689 1.00 83.25 161 LEU A C 1
ATOM 1318 O O . LEU A 1 161 ? -14.654 1.256 -10.639 1.00 83.25 161 LEU A O 1
ATOM 1322 N N . VAL A 1 162 ? -12.793 0.287 -9.819 1.00 83.31 162 VAL A N 1
ATOM 1323 C CA . VAL A 1 162 ? -12.071 0.163 -11.094 1.00 83.31 162 VAL A CA 1
ATOM 1324 C C . VAL A 1 162 ? -12.262 -1.213 -11.734 1.00 83.31 162 VAL A C 1
ATOM 1326 O O . VAL A 1 162 ? -12.413 -1.298 -12.949 1.00 83.31 162 VAL A O 1
ATOM 1329 N N . GLU A 1 163 ? -12.255 -2.281 -10.937 1.00 86.38 163 GLU A N 1
ATOM 1330 C CA . GLU A 1 163 ? -12.312 -3.668 -11.421 1.00 86.38 163 GLU A CA 1
ATOM 1331 C C . GLU A 1 163 ? -13.746 -4.171 -11.627 1.00 86.38 163 GLU A C 1
ATOM 1333 O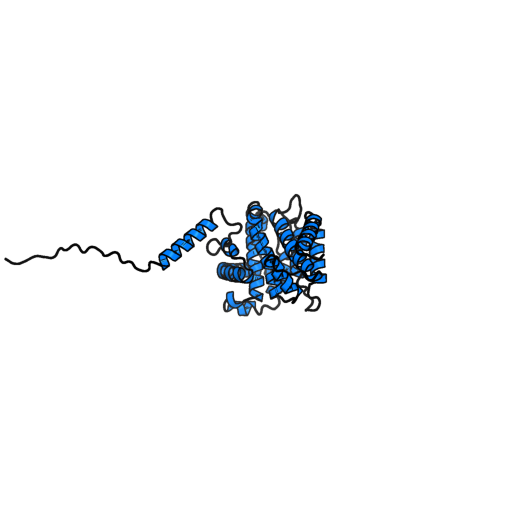 O . GLU A 1 163 ? -14.047 -4.773 -12.657 1.00 86.38 163 GLU A O 1
ATOM 1338 N N . ASP A 1 164 ? -14.635 -3.943 -10.656 1.00 82.62 164 ASP A N 1
ATOM 1339 C CA . ASP A 1 164 ? -16.021 -4.409 -10.702 1.00 82.62 164 ASP A CA 1
ATOM 1340 C C . ASP A 1 164 ? -16.920 -3.658 -9.704 1.00 82.62 164 ASP A C 1
ATOM 1342 O O . ASP A 1 164 ? -17.142 -4.072 -8.561 1.00 82.62 164 ASP A O 1
ATOM 1346 N N . ALA A 1 165 ? -17.513 -2.555 -10.160 1.00 76.69 165 ALA A N 1
ATOM 1347 C CA . ALA A 1 165 ? -18.448 -1.788 -9.343 1.00 76.69 165 ALA A CA 1
ATOM 1348 C C . ALA A 1 165 ? -19.764 -2.544 -9.049 1.00 76.69 165 ALA A C 1
ATOM 1350 O O . ALA A 1 165 ? -20.536 -2.113 -8.185 1.00 76.69 165 ALA A O 1
ATOM 1351 N N . THR A 1 166 ? -20.050 -3.661 -9.736 1.00 78.75 166 THR A N 1
ATOM 1352 C CA . THR A 1 166 ? -21.314 -4.401 -9.576 1.00 78.75 166 THR A CA 1
ATOM 1353 C C . THR A 1 166 ? -21.414 -5.161 -8.255 1.00 78.75 166 THR A C 1
ATOM 1355 O O . THR A 1 166 ? -22.526 -5.488 -7.836 1.00 78.75 166 THR A O 1
ATOM 1358 N N . ILE A 1 167 ? -20.298 -5.334 -7.534 1.00 79.69 167 ILE A N 1
ATOM 1359 C CA . ILE A 1 167 ? -20.258 -5.860 -6.156 1.00 79.69 167 ILE A CA 1
ATOM 1360 C C . ILE A 1 167 ? -21.217 -5.091 -5.235 1.00 79.69 167 ILE A C 1
ATOM 1362 O O . ILE A 1 167 ? -21.806 -5.663 -4.320 1.00 79.69 167 ILE A O 1
ATOM 1366 N N . PHE A 1 168 ? -21.439 -3.804 -5.508 1.00 78.12 168 PHE A N 1
ATOM 1367 C CA . PHE A 1 168 ? -22.336 -2.945 -4.733 1.00 78.12 168 PHE A CA 1
ATOM 1368 C C . PHE A 1 168 ? -23.784 -2.933 -5.268 1.00 78.12 168 PHE A C 1
ATOM 1370 O O . PHE A 1 168 ? -24.576 -2.056 -4.914 1.00 78.12 168 PHE A O 1
ATOM 1377 N N . GLY A 1 169 ? -24.158 -3.888 -6.126 1.00 71.88 169 GLY A N 1
ATOM 1378 C CA . GLY A 1 169 ? -25.493 -4.010 -6.717 1.00 71.88 169 GLY A CA 1
ATOM 1379 C C . GLY A 1 169 ? -25.907 -2.778 -7.531 1.00 71.88 169 GLY A C 1
ATOM 1380 O O . GLY A 1 169 ? -25.084 -2.123 -8.166 1.00 71.88 169 GLY A O 1
ATOM 1381 N N . GLU A 1 170 ? -27.194 -2.413 -7.485 1.00 62.25 170 GLU A N 1
ATOM 1382 C CA . GLU A 1 170 ? -27.720 -1.210 -8.161 1.00 62.25 170 GLU A CA 1
ATOM 1383 C C . GLU A 1 170 ? -27.157 0.108 -7.584 1.00 62.25 170 GLU A C 1
ATOM 1385 O O . GLU A 1 170 ? -27.207 1.145 -8.247 1.00 62.25 170 GLU A O 1
ATOM 1390 N N . ILE A 1 171 ? -26.558 0.077 -6.383 1.00 60.31 171 ILE A N 1
ATOM 1391 C CA . ILE A 1 171 ? -25.830 1.218 -5.798 1.00 60.31 171 ILE A CA 1
ATOM 1392 C C . ILE A 1 171 ? -24.487 1.419 -6.523 1.00 60.31 171 ILE A C 1
ATOM 1394 O O . ILE A 1 171 ? -23.993 2.543 -6.594 1.00 60.31 171 ILE A O 1
ATOM 1398 N N . GLY A 1 172 ? -23.943 0.371 -7.153 1.00 51.94 172 GLY A N 1
ATOM 1399 C CA . GLY A 1 172 ? -22.759 0.427 -8.010 1.00 51.94 172 GLY A CA 1
ATOM 1400 C C . GLY A 1 172 ? -22.909 1.390 -9.190 1.00 51.94 172 GLY A C 1
ATOM 1401 O O . GLY A 1 172 ? -21.963 2.091 -9.518 1.00 51.94 172 GLY A O 1
ATOM 1402 N N . ALA A 1 173 ? -24.111 1.533 -9.763 1.00 52.81 173 ALA A N 1
ATOM 1403 C CA . ALA A 1 173 ? -24.379 2.519 -10.818 1.00 52.81 173 ALA A CA 1
ATOM 1404 C C . ALA A 1 173 ? -24.380 3.972 -10.295 1.00 52.81 173 ALA A C 1
ATOM 1406 O O . ALA A 1 173 ? -23.986 4.888 -11.013 1.00 52.81 173 ALA A O 1
ATOM 1407 N N . TRP A 1 174 ? -24.772 4.186 -9.033 1.00 49.59 174 TRP A N 1
ATOM 1408 C CA . TRP A 1 174 ? -24.693 5.487 -8.351 1.00 49.59 174 TRP A CA 1
ATOM 1409 C C . TRP A 1 174 ? -23.255 5.815 -7.901 1.00 49.59 174 TRP A C 1
ATOM 1411 O O . TRP A 1 174 ? -22.851 6.974 -7.907 1.00 49.59 174 TRP A O 1
ATOM 1421 N N . LEU A 1 175 ? -22.458 4.790 -7.579 1.00 49.06 175 LEU A N 1
ATOM 1422 C CA . LEU A 1 175 ? -21.018 4.876 -7.297 1.00 49.06 175 LEU A CA 1
ATOM 1423 C C . LEU A 1 175 ? -20.133 4.925 -8.556 1.00 49.06 175 LEU A C 1
ATOM 1425 O O . LEU A 1 175 ? -18.977 5.331 -8.455 1.00 49.06 175 LEU A O 1
ATOM 1429 N N . ALA A 1 176 ? -20.667 4.558 -9.724 1.00 43.59 176 ALA A N 1
ATOM 1430 C CA . ALA A 1 176 ? -20.024 4.686 -11.033 1.00 43.59 176 ALA A CA 1
ATOM 1431 C C . ALA A 1 176 ? -20.321 6.036 -11.727 1.00 43.59 176 ALA A C 1
ATOM 1433 O O . ALA A 1 176 ? -19.547 6.449 -12.588 1.00 43.59 176 ALA A O 1
ATOM 1434 N N . ASP A 1 177 ? -21.373 6.768 -11.316 1.00 45.84 177 ASP A N 1
ATOM 1435 C CA . ASP A 1 177 ? -21.525 8.216 -11.578 1.00 45.84 177 ASP A CA 1
ATOM 1436 C C . ASP A 1 177 ? -21.578 9.111 -10.302 1.00 45.84 177 ASP A C 1
ATOM 1438 O O . ASP A 1 177 ? -22.615 9.700 -9.984 1.00 45.84 177 ASP A O 1
ATOM 1442 N N . PRO A 1 178 ? -20.440 9.293 -9.595 1.00 42.41 178 PRO A N 1
ATOM 1443 C CA . PRO A 1 178 ? -20.227 10.313 -8.573 1.00 42.41 178 PRO A CA 1
ATOM 1444 C C . PRO A 1 178 ? -19.019 11.184 -8.957 1.00 42.41 178 PRO A C 1
ATOM 1446 O O . PRO A 1 178 ? -18.066 11.287 -8.189 1.00 42.41 178 PRO A O 1
ATOM 1449 N N . ARG A 1 179 ? -19.042 11.783 -10.156 1.00 42.66 179 ARG A N 1
ATOM 1450 C CA . ARG A 1 179 ? -17.939 12.475 -10.878 1.00 42.66 179 ARG A CA 1
ATOM 1451 C C . ARG A 1 179 ? -17.083 13.528 -10.130 1.00 42.66 179 ARG A C 1
ATOM 1453 O O . ARG A 1 179 ? -16.253 14.176 -10.753 1.00 42.66 179 ARG A O 1
ATOM 1460 N N . GLY A 1 180 ? -17.242 13.703 -8.821 1.00 47.03 180 GLY A N 1
ATOM 1461 C CA . GLY A 1 180 ? -16.271 14.377 -7.959 1.00 47.03 180 GLY A CA 1
ATOM 1462 C C . GLY A 1 180 ? -15.994 13.625 -6.655 1.00 47.03 180 GLY A C 1
ATOM 1463 O O . GLY A 1 180 ? -14.853 13.535 -6.249 1.00 47.03 180 GLY A O 1
ATOM 1464 N N . PHE A 1 181 ? -16.988 13.025 -5.996 1.00 47.84 181 PHE A N 1
ATOM 1465 C CA . PHE A 1 181 ? -16.843 12.649 -4.585 1.00 47.84 181 PHE A CA 1
ATOM 1466 C C . PHE A 1 181 ? -15.956 11.421 -4.314 1.00 47.84 181 PHE A C 1
ATOM 1468 O O . PHE A 1 181 ? -15.134 11.490 -3.409 1.00 47.84 181 PHE A O 1
ATOM 1475 N N . SER A 1 182 ? -16.070 10.315 -5.062 1.00 49.78 182 SER A N 1
ATOM 1476 C CA . SER A 1 182 ? -15.225 9.127 -4.818 1.00 49.78 182 SER A CA 1
ATOM 1477 C C . SER A 1 182 ? -13.775 9.360 -5.247 1.00 49.78 182 SER A C 1
ATOM 1479 O O . SER A 1 182 ? -12.863 8.990 -4.518 1.00 49.78 182 SER A O 1
ATOM 1481 N N . VAL A 1 183 ? -13.560 10.050 -6.371 1.00 49.91 183 VAL A N 1
ATOM 1482 C CA . VAL A 1 183 ? -12.229 10.467 -6.840 1.00 49.91 183 VAL A CA 1
ATOM 1483 C C . VAL A 1 183 ? -11.609 11.488 -5.881 1.00 49.91 183 VAL A C 1
ATOM 1485 O O . VAL A 1 183 ? -10.485 11.285 -5.441 1.00 49.91 183 VAL A O 1
ATOM 1488 N N . THR A 1 184 ? -12.342 12.530 -5.464 1.00 51.91 184 THR A N 1
ATOM 1489 C CA . THR A 1 184 ? -11.879 13.488 -4.443 1.00 51.91 184 THR A CA 1
ATOM 1490 C C . THR A 1 184 ? -11.597 12.781 -3.119 1.00 51.91 184 THR A C 1
ATOM 1492 O O . THR A 1 184 ? -10.574 13.050 -2.511 1.00 51.91 184 THR A O 1
ATOM 1495 N N . LEU A 1 185 ? -12.427 11.836 -2.676 1.00 55.22 185 LEU A N 1
ATOM 1496 C CA . LEU A 1 185 ? -12.181 11.114 -1.428 1.00 55.22 1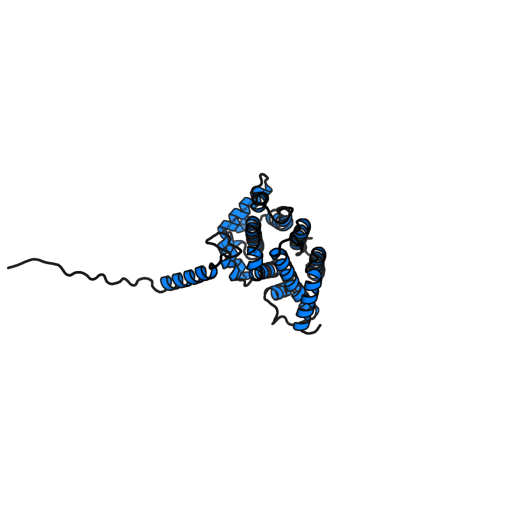85 LEU A CA 1
ATOM 1497 C C . LEU A 1 185 ? -10.960 10.188 -1.512 1.00 55.22 185 LEU A C 1
ATOM 1499 O O . LEU A 1 185 ? -10.249 10.064 -0.524 1.00 55.22 185 LEU A O 1
ATOM 1503 N N . LEU A 1 186 ? -10.694 9.565 -2.664 1.00 56.53 186 LEU A N 1
ATOM 1504 C CA . LEU A 1 186 ? -9.490 8.757 -2.889 1.00 56.53 186 LEU A CA 1
ATOM 1505 C C . LEU A 1 186 ? -8.224 9.615 -2.933 1.00 56.53 186 LEU A C 1
ATOM 1507 O O . LEU A 1 186 ? -7.216 9.248 -2.335 1.00 56.53 186 LEU A O 1
ATOM 1511 N N . VAL A 1 187 ? -8.294 10.773 -3.591 1.00 54.94 187 VAL A N 1
ATOM 1512 C CA . VAL A 1 187 ? -7.182 11.730 -3.698 1.00 54.94 187 VAL A CA 1
ATOM 1513 C C . VAL A 1 187 ? -6.904 12.422 -2.356 1.00 54.94 187 VAL A C 1
ATOM 1515 O O . VAL A 1 187 ? -5.749 12.630 -2.003 1.00 54.94 187 VAL A O 1
ATOM 1518 N N . HIS A 1 188 ? -7.944 12.721 -1.574 1.00 62.69 188 HIS A N 1
ATOM 1519 C CA . HIS A 1 188 ? -7.853 13.417 -0.285 1.00 62.69 188 HIS A CA 1
ATOM 1520 C C . HIS A 1 188 ? -7.973 12.484 0.923 1.00 62.69 188 HIS A C 1
ATOM 1522 O O . HIS A 1 188 ? -8.170 12.948 2.044 1.00 62.69 188 HIS A O 1
ATOM 1528 N N . LEU A 1 189 ? -7.853 11.164 0.746 1.00 65.19 189 LEU A N 1
ATOM 1529 C CA . LEU A 1 189 ? -8.050 10.216 1.846 1.00 65.19 189 LEU A CA 1
ATOM 1530 C C . LEU A 1 189 ? -7.083 10.486 3.010 1.00 65.19 189 LEU A C 1
ATOM 1532 O O . LEU A 1 189 ? -7.458 10.365 4.176 1.00 65.19 189 LEU A O 1
ATOM 1536 N N . ALA A 1 190 ? -5.866 10.922 2.676 1.00 60.72 190 ALA A N 1
ATOM 1537 C CA . ALA A 1 190 ? -4.831 11.320 3.623 1.00 60.72 190 ALA A CA 1
ATOM 1538 C C . ALA A 1 190 ? -5.202 12.557 4.467 1.00 60.72 190 ALA A C 1
ATOM 1540 O O . ALA A 1 190 ? -4.716 12.698 5.589 1.00 60.72 190 ALA A O 1
ATOM 1541 N N . ASP A 1 191 ? -6.083 13.430 3.972 1.00 66.88 191 ASP A N 1
ATOM 1542 C CA . ASP A 1 191 ? -6.537 14.622 4.700 1.00 66.88 191 ASP A CA 1
ATOM 1543 C C . ASP A 1 191 ? -7.491 14.264 5.852 1.00 66.88 191 ASP A C 1
ATOM 1545 O O . ASP A 1 191 ? -7.646 15.038 6.797 1.00 66.88 191 ASP A O 1
ATOM 1549 N N . PHE A 1 192 ? -8.082 13.065 5.819 1.00 66.81 192 PHE A N 1
ATOM 1550 C CA . PHE A 1 192 ? -8.951 12.543 6.878 1.00 66.81 192 PHE A CA 1
ATOM 1551 C C . PHE A 1 192 ? -8.202 11.725 7.936 1.00 66.81 192 PHE A C 1
ATOM 1553 O O . PHE A 1 192 ? -8.829 11.179 8.848 1.00 66.81 192 PHE A O 1
ATOM 1560 N N . TYR A 1 193 ? -6.876 11.609 7.828 1.00 81.25 193 TYR A N 1
ATOM 1561 C CA . TYR A 1 193 ? -6.077 10.816 8.754 1.00 81.25 193 TYR A CA 1
ATOM 1562 C C . TYR A 1 193 ? -5.499 11.648 9.908 1.00 81.25 193 TYR A C 1
ATOM 1564 O O . TYR A 1 193 ? -5.205 12.835 9.736 1.00 81.25 193 TYR A O 1
ATOM 1572 N N . PRO A 1 194 ? -5.326 11.050 11.107 1.00 86.00 194 PRO A N 1
ATOM 1573 C CA . PRO A 1 194 ? -4.836 11.769 12.280 1.00 86.00 194 PRO A CA 1
ATOM 1574 C C . PRO A 1 194 ? -3.470 12.434 12.040 1.00 86.00 194 PRO A C 1
ATOM 1576 O O . PRO A 1 194 ? -2.631 11.880 11.328 1.00 86.00 194 PRO A O 1
ATOM 1579 N N . PRO A 1 195 ? -3.203 13.614 12.628 1.00 89.88 195 PRO A N 1
ATOM 1580 C CA . PRO A 1 195 ? -2.009 14.402 12.320 1.00 89.88 195 PRO A CA 1
ATOM 1581 C C . PRO A 1 195 ? -0.743 13.931 13.052 1.00 89.88 195 PRO A C 1
ATOM 1583 O O . PRO A 1 195 ? 0.293 14.579 12.925 1.00 89.88 195 PRO A O 1
ATOM 1586 N N . HIS A 1 196 ? -0.818 12.864 13.849 1.00 93.56 196 HIS A N 1
ATOM 1587 C CA . HIS A 1 196 ? 0.298 12.337 14.626 1.00 93.56 196 HIS A CA 1
ATOM 1588 C C . HIS A 1 196 ? 0.215 10.817 14.784 1.00 93.56 196 HIS A C 1
ATOM 1590 O O . HIS A 1 196 ? -0.857 10.222 14.693 1.00 93.56 196 HIS A O 1
ATOM 1596 N N . TYR A 1 197 ? 1.353 10.216 15.105 1.00 94.12 197 TYR A N 1
ATOM 1597 C CA . TYR A 1 197 ? 1.516 8.822 15.488 1.00 94.12 197 TYR A CA 1
ATOM 1598 C C . TYR A 1 197 ? 2.393 8.741 16.754 1.00 94.12 197 TYR A C 1
ATOM 1600 O O . TYR A 1 197 ? 3.295 9.571 16.896 1.00 94.12 197 TYR A O 1
ATOM 1608 N N . PRO A 1 198 ? 2.184 7.777 17.675 1.00 95.50 198 PRO A N 1
ATOM 1609 C CA . PRO A 1 198 ? 1.103 6.785 17.727 1.00 95.50 198 PRO A CA 1
ATOM 1610 C C . PRO A 1 198 ? -0.302 7.376 17.878 1.00 95.50 198 PRO A C 1
ATOM 1612 O O . PRO A 1 198 ? -0.475 8.477 18.404 1.00 95.50 198 PRO A O 1
ATOM 1615 N N . LEU A 1 199 ? -1.308 6.624 17.422 1.00 94.81 199 LEU A N 1
ATOM 1616 C CA . LEU A 1 199 ? -2.715 6.987 17.604 1.00 94.81 199 LEU A CA 1
ATOM 1617 C C . LEU A 1 199 ? -3.146 6.831 19.066 1.00 94.81 199 LEU A C 1
ATOM 1619 O O . LEU A 1 199 ? -2.607 6.013 19.811 1.00 94.81 199 LEU A O 1
ATOM 1623 N N . THR A 1 200 ? -4.148 7.596 19.473 1.00 94.88 200 THR A N 1
ATOM 1624 C CA . THR A 1 200 ? -4.733 7.596 20.815 1.00 94.88 200 THR A CA 1
ATOM 1625 C C . THR A 1 200 ? -6.240 7.371 20.747 1.00 94.88 200 THR A C 1
ATOM 1627 O O . THR A 1 200 ? -6.857 7.492 19.694 1.00 94.88 200 THR A O 1
ATOM 1630 N N . GLU A 1 201 ? -6.878 7.101 21.886 1.00 94.12 201 GLU A N 1
ATOM 1631 C CA . GLU A 1 201 ? -8.339 6.936 21.941 1.00 94.12 201 GLU A CA 1
ATOM 1632 C C . GLU A 1 201 ? -9.106 8.176 21.444 1.00 94.12 201 GLU A C 1
ATOM 1634 O O . GLU A 1 201 ? -10.205 8.055 20.906 1.00 94.12 201 GLU A O 1
ATOM 1639 N N . ALA A 1 202 ? -8.519 9.373 21.566 1.00 90.88 202 ALA A N 1
ATOM 1640 C CA . ALA A 1 202 ? -9.115 10.598 21.036 1.00 90.88 202 ALA A CA 1
ATOM 1641 C C . ALA A 1 202 ? -9.220 10.587 19.499 1.00 90.88 202 ALA A C 1
ATOM 1643 O O . ALA A 1 202 ? -10.115 11.229 18.944 1.00 90.88 202 ALA A O 1
ATOM 1644 N N . ASP A 1 203 ? -8.359 9.821 18.824 1.00 90.56 203 ASP A N 1
ATOM 1645 C CA . ASP A 1 203 ? -8.305 9.717 17.366 1.00 90.56 203 ASP A CA 1
ATOM 1646 C C . ASP A 1 203 ? -9.331 8.725 16.807 1.00 90.56 203 ASP A C 1
ATOM 1648 O O . ASP A 1 203 ? -9.647 8.781 15.617 1.00 90.56 203 ASP A O 1
ATOM 1652 N N . ARG A 1 204 ? -9.917 7.856 17.648 1.00 90.19 204 ARG A N 1
ATOM 1653 C CA . ARG A 1 204 ? -10.869 6.822 17.206 1.00 90.19 204 ARG A CA 1
ATOM 1654 C C . ARG A 1 204 ? -12.054 7.423 16.445 1.00 90.19 204 ARG A C 1
ATOM 1656 O O . ARG A 1 204 ? -12.408 6.982 15.356 1.00 90.19 204 ARG A O 1
ATOM 1663 N N . ALA A 1 205 ? -12.615 8.510 16.971 1.00 84.00 205 ALA A N 1
ATOM 1664 C CA . ALA A 1 205 ? -13.725 9.201 16.323 1.00 84.00 205 ALA A CA 1
ATOM 1665 C C . ALA A 1 205 ? -13.342 9.821 14.966 1.00 84.00 205 ALA A C 1
ATOM 1667 O O . ALA A 1 205 ? -14.210 9.957 14.104 1.00 84.00 205 ALA A O 1
ATOM 1668 N N . ILE A 1 206 ? -12.074 10.198 14.772 1.00 80.75 206 ILE A N 1
ATOM 1669 C CA . ILE A 1 206 ? -11.573 10.759 13.512 1.00 80.75 206 ILE A CA 1
ATOM 1670 C C . ILE A 1 206 ? -11.482 9.645 12.468 1.00 80.75 206 ILE A C 1
ATOM 1672 O O . ILE A 1 206 ? -12.088 9.761 11.404 1.00 80.75 206 ILE A O 1
ATOM 1676 N N . ILE A 1 207 ? -10.817 8.531 12.797 1.00 83.56 207 ILE A N 1
ATOM 1677 C CA . ILE A 1 207 ? -10.615 7.424 11.847 1.00 83.56 207 ILE A CA 1
ATOM 1678 C C . ILE A 1 207 ? -11.937 6.755 11.436 1.00 83.56 207 ILE A C 1
ATOM 1680 O O . ILE A 1 207 ? -12.116 6.411 10.266 1.00 83.56 207 ILE A O 1
ATOM 1684 N N . GLU A 1 208 ? -12.904 6.667 12.356 1.00 81.94 208 GLU A N 1
ATOM 1685 C CA . GLU A 1 208 ? -14.256 6.147 12.099 1.00 81.94 208 GLU A CA 1
ATOM 1686 C C . GLU A 1 208 ? -15.163 7.134 11.331 1.00 81.94 208 GLU A C 1
ATOM 1688 O O . GLU A 1 208 ? -16.325 6.820 11.051 1.00 81.94 208 GLU A O 1
ATOM 1693 N N . GLY A 1 209 ? -14.691 8.353 11.038 1.00 71.31 209 GLY A N 1
ATOM 1694 C CA . GLY A 1 209 ? -15.489 9.388 10.376 1.00 71.31 209 GLY A CA 1
ATOM 1695 C C . GLY A 1 209 ? -16.659 9.900 11.232 1.00 71.31 209 GLY A C 1
ATOM 1696 O O . GLY A 1 209 ? -17.702 10.292 10.712 1.00 71.31 209 GLY A O 1
ATOM 1697 N N . LYS A 1 210 ? -16.545 9.898 12.566 1.00 65.12 210 LYS A N 1
ATOM 1698 C CA . LYS A 1 210 ? -17.599 10.353 13.500 1.00 65.12 210 LYS A CA 1
ATOM 1699 C C . LYS A 1 210 ? -17.621 11.878 13.720 1.00 65.12 210 LYS A C 1
ATOM 1701 O O . LYS A 1 210 ? -18.189 12.347 14.709 1.00 65.12 210 LYS A O 1
ATOM 1706 N N . GLY A 1 211 ? -17.058 12.657 12.795 1.00 61.75 211 GLY A N 1
ATOM 1707 C CA . GLY A 1 211 ? -17.158 14.118 12.785 1.00 61.75 211 GLY A CA 1
ATOM 1708 C C . GLY A 1 211 ? -18.592 14.630 12.578 1.00 61.75 211 GLY A C 1
ATOM 1709 O O . GLY A 1 211 ? -19.521 13.875 12.274 1.00 61.75 211 GLY A O 1
ATOM 1710 N N . LYS A 1 212 ? -18.788 15.937 12.790 1.00 57.41 212 LYS A N 1
ATOM 1711 C CA . LYS A 1 212 ? -20.097 16.609 12.648 1.00 57.41 212 LYS A CA 1
ATOM 1712 C C . LYS A 1 212 ? -20.263 17.353 11.317 1.00 57.41 212 LYS A C 1
ATOM 1714 O O . LYS A 1 212 ? -21.329 17.927 11.101 1.00 57.41 212 LYS A O 1
ATOM 1719 N N . GLY A 1 213 ? -19.245 17.375 10.458 1.00 68.00 213 GLY A N 1
ATOM 1720 C CA . GLY A 1 213 ? -19.330 17.979 9.134 1.00 68.00 213 GLY A CA 1
ATOM 1721 C C . GLY A 1 213 ? -19.969 17.057 8.090 1.00 68.00 213 GLY A C 1
ATOM 1722 O O . GLY A 1 213 ? -20.327 15.898 8.344 1.00 68.00 213 GLY A O 1
ATOM 1723 N N . LEU A 1 214 ? -20.193 17.628 6.905 1.00 64.75 214 LEU A N 1
ATOM 1724 C CA . LEU A 1 214 ? -20.804 16.932 5.769 1.00 64.75 214 LEU A CA 1
ATOM 1725 C C . LEU A 1 214 ? -19.871 15.857 5.201 1.00 64.75 214 LEU A C 1
ATOM 1727 O O . LEU A 1 214 ? -20.337 14.770 4.866 1.00 64.75 214 LEU A O 1
ATOM 1731 N N . GLU A 1 215 ? -18.573 16.145 5.144 1.00 66.75 215 GLU A N 1
ATOM 1732 C CA . GLU A 1 215 ? -17.549 15.230 4.637 1.00 66.75 215 GLU A CA 1
ATOM 1733 C C . GLU A 1 215 ? -17.412 14.006 5.545 1.00 66.75 215 GLU A C 1
ATOM 1735 O O . GLU A 1 215 ? -17.490 12.875 5.071 1.00 66.75 215 GLU A O 1
ATOM 1740 N N . GLU A 1 216 ? -17.358 14.194 6.864 1.00 72.06 216 GLU A N 1
ATOM 1741 C CA . GLU A 1 216 ? -17.273 13.087 7.821 1.00 72.06 216 GLU A CA 1
ATOM 1742 C C . GLU A 1 216 ? -18.557 12.249 7.826 1.00 72.06 216 GLU A C 1
ATOM 1744 O O . GLU A 1 216 ? -18.516 11.022 7.917 1.00 72.06 216 GLU A O 1
ATOM 1749 N N . THR A 1 217 ? -19.717 12.887 7.640 1.00 69.50 217 THR A N 1
ATOM 1750 C CA . THR A 1 217 ? -20.981 12.159 7.459 1.00 69.50 217 THR A CA 1
ATOM 1751 C C . THR A 1 217 ? -20.949 11.277 6.212 1.00 69.50 217 THR A C 1
ATOM 1753 O O . THR A 1 217 ? -21.421 10.139 6.264 1.00 69.50 217 THR A O 1
ATOM 1756 N N . ALA A 1 218 ? -20.387 11.769 5.109 1.00 69.25 218 ALA A N 1
ATOM 1757 C CA . ALA A 1 218 ? -20.266 11.010 3.873 1.00 69.25 218 ALA A CA 1
ATOM 1758 C C . ALA A 1 218 ? -19.260 9.852 4.004 1.00 69.25 218 ALA A C 1
ATOM 1760 O O . ALA A 1 218 ? -19.582 8.733 3.602 1.00 69.25 218 ALA A O 1
ATOM 1761 N N . VAL A 1 219 ? -18.118 10.070 4.668 1.00 74.31 219 VAL A N 1
ATOM 1762 C CA . VAL A 1 219 ? -17.153 9.008 5.016 1.00 74.31 219 VAL A CA 1
ATOM 1763 C C . VAL A 1 219 ? -17.823 7.912 5.845 1.00 74.31 219 VAL A C 1
ATOM 1765 O O . VAL A 1 219 ? -17.705 6.732 5.525 1.00 74.31 219 VAL A O 1
ATOM 1768 N N . ARG A 1 220 ? -18.607 8.278 6.865 1.00 77.25 220 ARG A N 1
ATOM 1769 C CA . ARG A 1 220 ? -19.322 7.305 7.705 1.00 77.25 220 ARG A CA 1
ATOM 1770 C C . ARG A 1 220 ? -20.335 6.472 6.918 1.00 77.25 220 ARG A C 1
ATOM 1772 O O . ARG A 1 220 ? -20.493 5.282 7.197 1.00 77.25 220 ARG A O 1
ATOM 1779 N N . LEU A 1 221 ? -21.052 7.089 5.977 1.00 79.12 221 LEU A N 1
ATOM 1780 C CA . LEU A 1 221 ? -22.009 6.390 5.115 1.00 79.12 221 LEU A CA 1
ATOM 1781 C C . LEU A 1 221 ? -21.295 5.425 4.165 1.00 79.12 221 LEU A C 1
ATOM 1783 O O . LEU A 1 221 ? -21.708 4.270 4.068 1.00 79.12 221 LEU A O 1
ATOM 1787 N N . MET A 1 222 ? -20.207 5.871 3.532 1.00 81.94 222 MET A N 1
ATOM 1788 C CA . MET A 1 222 ? -19.366 5.028 2.682 1.00 81.94 222 MET A CA 1
ATOM 1789 C C . MET A 1 222 ? -18.826 3.830 3.466 1.00 81.94 222 MET A C 1
ATOM 1791 O O . MET A 1 222 ? -19.010 2.693 3.054 1.00 81.94 222 MET A O 1
ATOM 1795 N N . ASP A 1 223 ? -18.236 4.058 4.635 1.00 85.62 223 ASP A N 1
ATOM 1796 C CA . ASP A 1 223 ? -17.716 2.992 5.488 1.00 85.62 223 ASP A CA 1
ATOM 1797 C C . ASP A 1 223 ? -18.811 2.009 5.930 1.00 85.62 223 ASP A C 1
ATOM 1799 O O . ASP A 1 223 ? -18.577 0.806 6.047 1.00 85.62 223 ASP A O 1
ATOM 1803 N N . GLY A 1 224 ? -20.026 2.507 6.176 1.00 86.94 224 GLY A N 1
ATOM 1804 C CA . GLY A 1 224 ? -21.195 1.669 6.436 1.00 86.94 224 GLY A CA 1
ATOM 1805 C C . GLY A 1 224 ? -21.546 0.768 5.251 1.00 86.94 224 GLY A C 1
ATOM 1806 O O . GLY A 1 224 ? -21.808 -0.417 5.454 1.00 86.94 224 GLY A O 1
ATOM 1807 N N . LEU A 1 225 ? -21.505 1.311 4.033 1.00 85.44 225 LEU A N 1
ATOM 1808 C CA . LEU A 1 225 ? -21.741 0.573 2.794 1.00 85.44 225 LEU A CA 1
ATOM 1809 C C . LEU A 1 225 ? -20.647 -0.470 2.538 1.00 85.44 225 LEU A C 1
ATOM 1811 O O . LEU A 1 225 ? -20.966 -1.628 2.286 1.00 85.44 225 LEU A O 1
ATOM 1815 N N . ILE A 1 226 ? -19.372 -0.092 2.667 1.00 88.69 226 ILE A N 1
ATOM 1816 C CA . ILE A 1 226 ? -18.241 -1.012 2.488 1.00 88.69 226 ILE A CA 1
ATOM 1817 C C . ILE A 1 226 ? -18.360 -2.182 3.463 1.00 88.69 226 ILE A C 1
ATOM 1819 O O . ILE A 1 226 ? -18.257 -3.336 3.060 1.00 88.69 226 ILE A O 1
ATOM 1823 N N . ARG A 1 227 ? -18.649 -1.903 4.741 1.00 90.31 227 ARG A N 1
ATOM 1824 C CA . ARG A 1 227 ? -18.825 -2.955 5.750 1.00 90.31 227 ARG A CA 1
ATOM 1825 C C . ARG A 1 227 ? -20.024 -3.862 5.479 1.00 90.31 227 ARG A C 1
ATOM 1827 O O . ARG A 1 227 ? -20.011 -5.006 5.921 1.00 90.31 227 ARG A O 1
ATOM 1834 N N . HIS A 1 228 ? -21.054 -3.378 4.787 1.00 90.75 228 HIS A N 1
ATOM 1835 C CA . HIS A 1 228 ? -22.185 -4.216 4.394 1.00 90.75 228 HIS A CA 1
ATOM 1836 C C . HIS A 1 228 ? -21.752 -5.303 3.402 1.00 90.75 228 HIS A C 1
ATOM 1838 O O . HIS A 1 228 ? -22.081 -6.465 3.623 1.00 90.75 228 HIS A O 1
ATOM 1844 N N . PHE A 1 229 ? -20.948 -4.932 2.401 1.00 91.75 229 PHE A N 1
ATOM 1845 C CA . PHE A 1 229 ? -20.436 -5.808 1.335 1.00 91.75 229 PHE A CA 1
ATOM 1846 C C . PHE A 1 229 ? -19.008 -6.316 1.590 1.00 91.75 229 PHE A C 1
ATOM 1848 O O . PHE A 1 229 ? -18.273 -6.637 0.657 1.00 91.75 229 PHE A O 1
ATOM 1855 N N . LEU A 1 230 ? -18.560 -6.324 2.850 1.00 94.38 230 LEU A N 1
ATOM 1856 C CA . LEU A 1 230 ? -17.144 -6.504 3.171 1.00 94.38 230 LEU A CA 1
ATOM 1857 C C . LEU A 1 230 ? -16.608 -7.861 2.714 1.00 94.38 230 LEU A C 1
ATOM 1859 O O . LEU A 1 230 ? -15.490 -7.949 2.212 1.00 94.38 230 LEU A O 1
ATOM 1863 N N . ARG A 1 231 ? -17.399 -8.920 2.896 1.00 94.75 231 ARG A N 1
ATOM 1864 C CA . ARG A 1 231 ? -17.012 -10.277 2.515 1.00 94.75 231 ARG A CA 1
ATOM 1865 C C . ARG A 1 231 ? -16.883 -10.420 1.004 1.00 94.75 231 ARG A C 1
ATOM 1867 O O . ARG A 1 231 ? -15.894 -10.977 0.542 1.00 94.75 231 ARG A O 1
ATOM 1874 N N . GLU A 1 232 ? -17.862 -9.932 0.255 1.00 94.75 232 GLU A N 1
ATOM 1875 C CA . GLU A 1 232 ? -17.876 -9.953 -1.207 1.00 94.75 232 GLU A CA 1
ATOM 1876 C C . GLU A 1 232 ? -16.711 -9.134 -1.766 1.00 94.75 232 GLU A C 1
ATOM 1878 O O . GLU A 1 232 ? -15.989 -9.601 -2.645 1.00 94.75 232 GLU A O 1
ATOM 1883 N N . LEU A 1 233 ? -16.473 -7.957 -1.183 1.00 94.88 233 LEU A N 1
ATOM 1884 C CA . LEU A 1 233 ? -15.344 -7.099 -1.513 1.00 94.88 233 LEU A CA 1
ATOM 1885 C C . LEU A 1 233 ? -14.004 -7.807 -1.285 1.00 94.88 233 LEU A C 1
ATOM 1887 O O . LEU A 1 233 ? -13.145 -7.793 -2.162 1.00 94.88 233 LEU A O 1
ATOM 1891 N N . TYR A 1 234 ? -13.816 -8.428 -0.118 1.00 96.81 234 TYR A N 1
ATOM 1892 C CA . TYR A 1 234 ? -12.569 -9.126 0.206 1.00 96.81 234 TYR A CA 1
ATOM 1893 C C . TYR A 1 234 ? -12.378 -10.377 -0.651 1.00 96.81 234 TYR A C 1
ATOM 1895 O O . TYR A 1 234 ? -11.245 -10.688 -0.997 1.00 96.81 234 TYR A O 1
ATOM 1903 N N . GLN A 1 235 ? -13.454 -11.068 -1.033 1.00 96.12 235 GLN A N 1
ATOM 1904 C CA . GLN A 1 235 ? -13.371 -12.201 -1.951 1.00 96.12 235 GLN A CA 1
ATOM 1905 C C . GLN A 1 235 ? -12.902 -11.758 -3.340 1.00 96.12 235 GLN A C 1
ATOM 1907 O O . GLN A 1 235 ? -11.929 -12.304 -3.853 1.00 96.12 235 GLN A O 1
ATOM 1912 N N . ALA A 1 236 ? -13.537 -10.737 -3.918 1.00 96.38 236 ALA A N 1
ATOM 1913 C CA . ALA A 1 236 ? -13.154 -10.229 -5.231 1.00 96.38 236 ALA A CA 1
ATOM 1914 C C . ALA A 1 236 ? -11.721 -9.672 -5.230 1.00 96.38 236 ALA A C 1
ATOM 1916 O O . ALA A 1 236 ? -10.925 -9.980 -6.116 1.00 96.38 236 ALA A O 1
ATOM 1917 N N . ALA A 1 237 ? -11.353 -8.921 -4.188 1.00 96.75 237 ALA A N 1
ATOM 1918 C CA . ALA A 1 237 ? -10.003 -8.396 -4.044 1.00 96.75 237 ALA A CA 1
ATOM 1919 C C . ALA A 1 237 ? -8.948 -9.493 -3.830 1.00 96.75 237 ALA A C 1
ATOM 1921 O O . ALA A 1 237 ? -7.841 -9.370 -4.355 1.00 96.75 237 ALA A O 1
ATOM 1922 N N . ALA A 1 238 ? -9.269 -10.570 -3.107 1.00 97.31 238 ALA A N 1
ATOM 1923 C CA . ALA A 1 238 ? -8.379 -11.723 -2.979 1.00 97.31 238 ALA A CA 1
ATOM 1924 C C . ALA A 1 238 ? -8.107 -12.368 -4.346 1.00 97.31 238 ALA A C 1
ATOM 1926 O O . ALA A 1 238 ? -6.963 -12.721 -4.636 1.00 97.31 238 ALA A O 1
ATOM 1927 N N . ASP A 1 239 ? -9.129 -12.458 -5.199 1.00 97.38 239 ASP A N 1
ATOM 1928 C CA . ASP A 1 239 ? -9.019 -13.050 -6.532 1.00 97.38 239 ASP A CA 1
ATOM 1929 C C . ASP A 1 239 ? -8.194 -12.165 -7.485 1.00 97.38 239 ASP A C 1
ATOM 1931 O O . ASP A 1 239 ? -7.272 -12.661 -8.137 1.00 97.38 239 ASP A O 1
ATOM 1935 N N . TRP A 1 240 ? -8.449 -10.849 -7.532 1.00 97.06 240 TRP A N 1
ATOM 1936 C CA . TRP A 1 240 ? -7.684 -9.919 -8.382 1.00 97.06 240 TRP A CA 1
ATOM 1937 C C . TRP A 1 240 ? -6.201 -9.850 -8.011 1.00 97.06 240 TRP A C 1
ATOM 1939 O O . TRP A 1 240 ? -5.350 -9.723 -8.892 1.00 97.06 240 TRP A O 1
ATOM 1949 N N . ASN A 1 241 ? -5.896 -9.926 -6.713 1.00 97.88 241 ASN A N 1
ATOM 1950 C CA . ASN A 1 241 ? -4.549 -9.717 -6.184 1.00 97.88 241 ASN A CA 1
ATOM 1951 C C . ASN A 1 241 ? -3.810 -11.023 -5.831 1.00 97.88 241 ASN A C 1
ATOM 1953 O O . ASN A 1 241 ? -2.701 -10.953 -5.308 1.00 97.88 241 ASN A O 1
ATOM 1957 N N . GLN A 1 242 ? -4.400 -12.197 -6.093 1.00 96.81 242 GLN A N 1
ATOM 1958 C CA . GLN A 1 242 ? -3.874 -13.514 -5.688 1.00 96.81 242 GLN A CA 1
ATOM 1959 C C . GLN A 1 242 ? -3.501 -13.600 -4.196 1.00 96.81 242 GLN A C 1
ATOM 1961 O O . GLN A 1 242 ? -2.496 -14.209 -3.833 1.00 96.81 242 GLN A O 1
ATOM 1966 N N . ALA A 1 243 ? -4.336 -13.010 -3.340 1.00 96.62 243 ALA A N 1
ATOM 1967 C CA . ALA A 1 243 ? -4.111 -12.873 -1.901 1.00 96.62 243 ALA A CA 1
ATOM 1968 C C . ALA A 1 243 ? -5.231 -13.569 -1.098 1.00 96.62 243 ALA A C 1
ATOM 1970 O O . ALA A 1 243 ? -6.053 -12.898 -0.461 1.00 96.62 243 ALA A O 1
ATOM 1971 N N . PRO A 1 244 ? -5.333 -14.915 -1.140 1.00 94.69 244 PRO A N 1
ATOM 1972 C CA . PRO A 1 244 ? -6.393 -15.659 -0.450 1.00 94.69 244 PRO A CA 1
ATOM 1973 C C . PRO A 1 244 ? -6.404 -15.429 1.070 1.00 94.69 244 PRO A C 1
ATOM 1975 O O . PRO A 1 244 ? -7.441 -15.573 1.722 1.00 94.69 244 PRO A O 1
ATOM 1978 N N . GLU A 1 245 ? -5.269 -15.047 1.651 1.00 92.56 245 GLU A N 1
ATOM 1979 C CA . GLU A 1 245 ? -5.125 -14.717 3.062 1.00 92.56 245 GLU A CA 1
ATOM 1980 C C . GLU A 1 245 ? -5.958 -13.514 3.509 1.00 92.56 245 GLU A C 1
ATOM 1982 O O . GLU A 1 245 ? -6.274 -13.440 4.696 1.00 92.56 245 GLU A O 1
ATOM 1987 N N . LEU A 1 246 ? -6.386 -12.639 2.592 1.00 95.75 246 LEU A N 1
ATOM 1988 C CA . LEU A 1 246 ? -7.269 -11.505 2.884 1.00 95.75 246 LEU A CA 1
ATOM 1989 C C . LEU A 1 246 ? -8.571 -11.949 3.573 1.00 95.75 246 LEU A C 1
ATOM 1991 O O . LEU A 1 246 ? -9.101 -11.252 4.437 1.00 95.75 246 LEU A O 1
ATOM 1995 N N . LEU A 1 247 ? -9.063 -13.153 3.271 1.00 94.06 247 LEU A N 1
ATOM 1996 C CA . LEU A 1 247 ? -10.257 -13.709 3.914 1.00 94.06 247 LEU A CA 1
ATOM 1997 C C . LEU A 1 247 ? -10.039 -14.081 5.389 1.00 94.06 247 LEU A C 1
ATOM 1999 O O . LEU A 1 247 ? -11.010 -14.146 6.144 1.00 94.06 247 LEU A O 1
ATOM 2003 N N . ASN A 1 248 ? -8.788 -14.271 5.822 1.00 93.94 248 ASN A N 1
ATOM 2004 C CA . ASN A 1 248 ? -8.446 -14.457 7.236 1.00 93.94 248 ASN A CA 1
ATOM 2005 C C . ASN A 1 248 ? -8.541 -13.148 8.034 1.00 93.94 248 ASN A C 1
ATOM 2007 O O . ASN A 1 248 ? -8.403 -13.164 9.254 1.00 93.94 248 ASN A O 1
ATOM 2011 N N . TYR A 1 249 ? -8.743 -12.010 7.366 1.00 95.88 249 TYR A N 1
ATOM 2012 C CA . TYR A 1 249 ? -8.885 -10.697 8.000 1.00 95.88 249 TYR A CA 1
ATOM 2013 C C . TYR A 1 249 ? -10.356 -10.370 8.280 1.00 95.88 249 TYR A C 1
ATOM 2015 O O . TYR A 1 249 ? -10.723 -9.208 8.445 1.00 95.88 249 TYR A O 1
ATOM 2023 N N . LEU A 1 250 ? -11.208 -11.401 8.347 1.00 94.00 250 LEU A N 1
ATOM 2024 C CA . LEU A 1 250 ? -12.631 -11.302 8.641 1.00 94.00 250 LEU A CA 1
ATOM 2025 C C . LEU A 1 250 ? -13.003 -12.142 9.862 1.00 94.00 250 LEU A C 1
ATOM 2027 O O . LEU A 1 250 ? -12.791 -13.349 9.903 1.00 94.00 250 LEU A O 1
ATOM 2031 N N . ASN A 1 251 ? -13.706 -11.531 10.811 1.00 90.00 251 ASN A N 1
ATOM 2032 C CA . ASN A 1 251 ? -14.445 -12.250 11.844 1.00 90.00 251 ASN A CA 1
ATOM 2033 C C . ASN A 1 251 ? -15.949 -12.090 11.588 1.00 90.00 251 ASN A C 1
ATOM 2035 O O . ASN A 1 251 ? -16.557 -11.067 11.920 1.00 90.00 251 ASN A O 1
ATOM 2039 N N . GLY A 1 252 ? -16.552 -13.082 10.927 1.00 86.44 252 GLY A N 1
ATOM 2040 C CA . GLY A 1 252 ? -17.907 -12.955 10.391 1.00 86.44 252 GLY A CA 1
ATOM 2041 C C . GLY A 1 252 ? -17.946 -11.934 9.251 1.00 86.44 252 GLY A C 1
ATOM 2042 O O . GLY A 1 252 ? -17.301 -12.147 8.229 1.00 86.44 252 GLY A O 1
ATOM 2043 N N . ASN A 1 253 ? -18.693 -10.838 9.414 1.00 85.56 253 ASN A N 1
ATOM 2044 C CA . ASN A 1 253 ? -18.727 -9.716 8.458 1.00 85.56 253 ASN A CA 1
ATOM 2045 C C . ASN A 1 253 ? -18.064 -8.448 9.027 1.00 85.56 253 ASN A C 1
ATOM 2047 O O . ASN A 1 253 ? -18.508 -7.330 8.774 1.00 85.56 253 ASN A O 1
ATOM 2051 N N . LYS A 1 254 ? -17.060 -8.621 9.893 1.00 91.44 254 LYS A N 1
ATOM 2052 C CA . LYS A 1 254 ? -16.303 -7.526 10.506 1.00 91.44 254 LYS A CA 1
ATOM 2053 C C . LYS A 1 254 ? -14.826 -7.650 10.146 1.00 91.44 254 LYS A C 1
ATOM 2055 O O . LYS A 1 254 ? -14.333 -8.781 10.122 1.00 91.44 254 LYS A O 1
ATOM 2060 N N . PRO A 1 255 ? -14.130 -6.527 9.922 1.00 94.94 255 PRO A N 1
ATOM 2061 C CA . PRO A 1 255 ? -12.699 -6.556 9.676 1.00 94.94 255 PRO A CA 1
ATOM 2062 C C . PRO A 1 255 ? -11.966 -6.962 10.968 1.00 94.94 255 PRO A C 1
ATOM 2064 O O . PRO A 1 255 ? -12.405 -6.626 12.073 1.00 94.94 255 PRO A O 1
ATOM 2067 N N . ALA A 1 256 ? -10.920 -7.772 10.830 1.00 95.38 256 ALA A N 1
ATOM 2068 C CA . ALA A 1 256 ? -10.253 -8.466 11.930 1.00 95.38 256 ALA A CA 1
ATOM 2069 C C . ALA A 1 256 ? -8.752 -8.693 11.666 1.00 95.38 256 ALA A C 1
ATOM 2071 O O . ALA A 1 256 ? -8.224 -9.772 11.931 1.00 95.38 256 ALA A O 1
ATOM 2072 N N . TYR A 1 257 ? -8.070 -7.688 11.121 1.00 96.94 257 TYR A N 1
ATOM 2073 C CA . TYR A 1 257 ? -6.614 -7.653 11.013 1.00 96.94 257 TYR A CA 1
ATOM 2074 C C . TYR A 1 257 ? -5.977 -6.948 12.234 1.00 96.94 257 TYR A C 1
ATOM 2076 O O . TYR A 1 257 ? -6.498 -5.921 12.663 1.00 96.94 257 TYR A O 1
ATOM 2084 N N . PRO A 1 258 ? -4.850 -7.425 12.789 1.00 96.19 258 PRO A N 1
ATOM 2085 C CA . PRO A 1 258 ? -4.226 -8.714 12.508 1.00 96.19 258 PRO A CA 1
ATOM 2086 C C . PRO A 1 258 ? -5.114 -9.881 12.983 1.00 96.19 258 PRO A C 1
ATOM 2088 O O . PRO A 1 258 ? -5.828 -9.738 13.980 1.00 96.19 258 PRO A O 1
ATOM 2091 N N . PRO A 1 259 ? -5.061 -11.058 12.327 1.00 92.00 259 PRO A N 1
ATOM 2092 C CA . PRO A 1 259 ? -5.819 -12.222 12.770 1.00 92.00 259 PRO A CA 1
ATOM 2093 C C . PRO A 1 259 ? -5.502 -12.592 14.218 1.00 92.00 259 PRO A C 1
ATOM 2095 O O . PRO A 1 259 ? -4.329 -12.654 14.618 1.00 92.00 259 PRO A O 1
ATOM 2098 N N . ALA A 1 260 ? -6.550 -12.921 14.977 1.00 86.69 260 ALA A N 1
ATOM 2099 C CA . ALA A 1 260 ? -6.403 -13.514 16.299 1.00 86.69 260 ALA A CA 1
ATOM 2100 C C . ALA A 1 260 ? -5.635 -14.846 16.217 1.00 86.69 260 ALA A C 1
ATOM 2102 O O . ALA A 1 260 ? -5.745 -15.591 15.239 1.00 86.69 260 ALA A O 1
ATOM 2103 N N . ALA A 1 261 ? -4.880 -15.175 17.267 1.00 81.50 261 ALA A N 1
ATOM 2104 C CA . ALA A 1 261 ? -4.207 -16.468 17.353 1.00 81.50 261 ALA A CA 1
ATOM 2105 C C . ALA A 1 261 ? -5.231 -17.612 17.233 1.00 81.50 261 ALA A C 1
ATOM 2107 O O . ALA A 1 261 ? -6.291 -17.565 17.859 1.00 81.50 261 ALA A O 1
ATOM 2108 N N . GLY A 1 262 ? -4.932 -18.632 16.427 1.00 78.31 262 GLY A N 1
ATOM 2109 C CA . GLY A 1 262 ? -5.853 -19.747 16.199 1.00 78.31 262 GLY A CA 1
ATOM 2110 C C . GLY A 1 262 ? -6.966 -19.471 15.176 1.00 78.31 262 GLY A C 1
ATOM 2111 O O . GLY A 1 262 ? -7.773 -20.360 14.906 1.00 78.31 262 GLY A O 1
ATOM 2112 N N . HIS A 1 263 ? -7.069 -18.251 14.625 1.00 83.94 263 HIS A N 1
ATOM 2113 C CA . HIS A 1 263 ? -8.161 -17.889 13.715 1.00 83.94 263 HIS A CA 1
ATOM 2114 C C . HIS A 1 263 ? -8.131 -18.703 12.417 1.00 83.94 263 HIS A C 1
ATOM 2116 O O . HIS A 1 263 ? -9.168 -19.189 11.969 1.00 83.94 263 HIS A O 1
ATOM 2122 N N . ARG A 1 264 ? -6.941 -18.912 11.843 1.00 81.31 264 ARG A N 1
ATOM 2123 C CA . ARG A 1 264 ? -6.771 -19.697 10.612 1.00 81.31 264 ARG A CA 1
ATOM 2124 C C . ARG A 1 264 ? -7.131 -21.163 10.835 1.00 81.31 264 ARG A C 1
ATOM 2126 O O . ARG A 1 264 ? -7.799 -21.768 10.003 1.00 81.31 264 ARG A O 1
ATOM 2133 N N . GLU A 1 265 ? -6.740 -21.721 11.976 1.00 82.31 265 GLU A N 1
ATOM 2134 C CA . GLU A 1 265 ? -7.076 -23.082 12.388 1.00 82.31 265 GLU A CA 1
ATOM 2135 C C . GLU A 1 265 ? -8.586 -23.240 12.589 1.00 82.31 265 GLU A C 1
ATOM 2137 O O . GLU A 1 265 ? -9.167 -24.231 12.147 1.00 82.31 265 GLU A O 1
ATOM 2142 N N . ALA A 1 266 ? -9.237 -22.244 13.196 1.00 78.44 266 ALA A N 1
ATOM 2143 C CA . ALA A 1 266 ? -10.685 -22.222 13.359 1.00 78.44 266 ALA A CA 1
ATOM 2144 C C . ALA A 1 266 ? -11.418 -22.144 12.009 1.00 78.44 266 ALA A C 1
ATOM 2146 O O . ALA A 1 266 ? -12.384 -22.880 11.800 1.00 78.44 266 ALA A O 1
ATOM 2147 N N . LEU A 1 267 ? -10.945 -21.309 11.075 1.00 79.25 267 LEU A N 1
ATOM 2148 C CA . LEU A 1 267 ? -11.489 -21.232 9.715 1.00 79.25 267 LEU A CA 1
ATOM 2149 C C . LEU A 1 267 ? -11.312 -22.554 8.961 1.00 79.25 267 LEU A C 1
ATOM 2151 O O . LEU A 1 267 ? -12.271 -23.060 8.378 1.00 79.25 267 LEU A O 1
ATOM 2155 N N . ALA A 1 268 ? -10.120 -23.151 9.015 1.00 80.25 268 ALA A N 1
ATOM 2156 C CA . ALA A 1 268 ? -9.846 -24.439 8.385 1.00 80.25 268 ALA A CA 1
ATOM 2157 C C . ALA A 1 268 ? -10.747 -25.550 8.952 1.00 80.25 268 ALA A C 1
ATOM 2159 O O . ALA A 1 268 ? -11.327 -26.325 8.191 1.00 80.25 268 ALA A O 1
ATOM 2160 N N . ALA A 1 269 ? -10.928 -25.597 10.275 1.00 78.25 269 ALA A N 1
ATOM 2161 C CA . ALA A 1 269 ? -11.821 -26.553 10.923 1.00 78.25 269 ALA A CA 1
ATOM 2162 C C . ALA A 1 269 ? -13.289 -26.358 10.505 1.00 78.25 269 ALA A C 1
ATOM 2164 O O . ALA A 1 269 ? -13.980 -27.339 10.225 1.00 78.25 269 ALA A O 1
ATOM 2165 N N . ALA A 1 270 ? -13.757 -25.109 10.413 1.00 78.00 270 ALA A N 1
ATOM 2166 C CA . ALA A 1 270 ? -15.116 -24.791 9.977 1.00 78.00 270 ALA A CA 1
ATOM 2167 C C . ALA A 1 270 ? -15.369 -25.181 8.510 1.00 78.00 270 ALA A C 1
ATOM 2169 O O . ALA A 1 270 ? -16.421 -25.738 8.200 1.00 78.00 270 ALA A O 1
ATOM 2170 N N . LEU A 1 271 ? -14.399 -24.954 7.616 1.00 77.88 271 LEU A N 1
ATOM 2171 C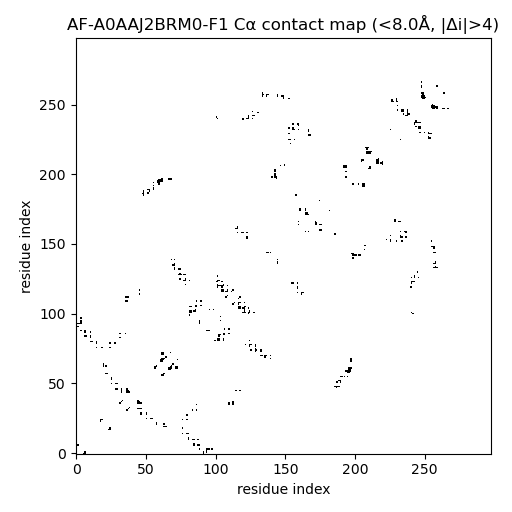 CA . LEU A 1 271 ? -14.485 -25.364 6.209 1.00 77.88 271 LEU A CA 1
ATOM 2172 C C . LEU A 1 271 ? -14.552 -26.888 6.061 1.00 77.88 271 LEU A C 1
ATOM 2174 O O . LEU A 1 271 ? -15.374 -27.399 5.298 1.00 77.88 271 LEU A O 1
ATOM 2178 N N . VAL A 1 272 ? -13.736 -27.624 6.824 1.00 76.62 272 VAL A N 1
ATOM 2179 C CA . VAL A 1 272 ? -13.792 -29.093 6.853 1.00 76.62 272 VAL A CA 1
ATOM 2180 C C . VAL A 1 272 ? -15.157 -29.564 7.356 1.00 76.62 272 VAL A C 1
ATOM 2182 O O . VAL A 1 272 ? -15.781 -30.393 6.697 1.00 76.62 272 VAL A O 1
ATOM 2185 N N . ALA A 1 273 ? -15.661 -29.007 8.461 1.00 70.25 273 ALA A N 1
ATOM 2186 C CA . ALA A 1 273 ? -16.975 -29.359 9.001 1.00 70.25 273 ALA A CA 1
ATOM 2187 C C . ALA A 1 273 ? -18.107 -29.110 7.989 1.00 70.25 273 ALA A C 1
ATOM 2189 O O . ALA A 1 273 ? -18.895 -30.016 7.729 1.00 70.25 273 ALA A O 1
ATOM 2190 N N . GLY A 1 274 ? -18.130 -27.940 7.341 1.00 70.62 274 GLY A N 1
ATOM 2191 C CA . GLY A 1 274 ? -19.127 -27.619 6.316 1.00 70.62 274 GLY A CA 1
ATOM 2192 C C . GLY A 1 274 ? -19.041 -28.522 5.081 1.00 70.62 274 GLY A C 1
ATOM 2193 O O . GLY A 1 274 ? -20.068 -28.910 4.525 1.00 70.62 274 GLY A O 1
ATOM 2194 N N . SER A 1 275 ? -17.833 -28.930 4.674 1.00 70.31 275 SER A N 1
ATOM 2195 C CA . SER A 1 275 ? -17.669 -29.903 3.585 1.00 70.31 275 SER A CA 1
ATOM 2196 C C . SER A 1 275 ? -18.178 -31.298 3.962 1.00 70.31 275 SER A C 1
ATOM 2198 O O . SER A 1 275 ? -18.764 -31.974 3.123 1.00 70.31 275 SER A O 1
ATOM 2200 N N . LEU A 1 276 ? -18.023 -31.717 5.223 1.00 64.94 276 LEU A N 1
ATOM 2201 C CA . LEU A 1 276 ? -18.541 -32.994 5.718 1.00 64.94 276 LEU A CA 1
ATOM 2202 C C . LEU A 1 276 ? -20.069 -32.973 5.844 1.00 64.94 276 LEU A C 1
ATOM 2204 O O . LEU A 1 276 ? -20.722 -33.929 5.434 1.00 64.94 276 LEU A O 1
ATOM 2208 N N . GLU A 1 277 ? -20.654 -31.880 6.332 1.00 61.00 277 GLU A N 1
ATOM 2209 C CA . GLU A 1 277 ? -22.112 -31.693 6.365 1.00 61.00 277 GLU A CA 1
ATOM 2210 C C . GLU A 1 277 ? -22.720 -31.690 4.952 1.00 61.00 277 GLU A C 1
ATOM 2212 O O . GLU A 1 277 ? -23.772 -32.288 4.730 1.00 61.00 277 GLU A O 1
ATOM 2217 N N . GLY A 1 278 ? -22.020 -31.115 3.968 1.00 54.06 278 GLY A N 1
ATOM 2218 C CA . GLY A 1 278 ? -22.399 -31.184 2.552 1.00 54.06 278 GLY A CA 1
ATOM 2219 C C . GLY A 1 278 ? -22.240 -32.570 1.906 1.00 54.06 278 GLY A C 1
ATOM 2220 O O . GLY A 1 278 ? -22.857 -32.831 0.874 1.00 54.06 278 GLY A O 1
ATOM 2221 N N . VAL A 1 279 ? -21.446 -33.470 2.501 1.00 50.34 279 VAL A N 1
ATOM 2222 C CA . VAL A 1 279 ? -21.218 -34.852 2.027 1.00 50.34 279 VAL A CA 1
ATOM 2223 C C . VAL A 1 279 ? -22.193 -35.856 2.660 1.00 50.34 279 VAL A C 1
ATOM 2225 O O . VAL A 1 279 ? -22.445 -36.906 2.068 1.00 50.34 279 VAL A O 1
ATOM 2228 N N . PHE A 1 280 ? -22.816 -35.527 3.797 1.00 46.06 280 PHE A N 1
ATOM 2229 C CA . PHE A 1 280 ? -23.835 -36.359 4.452 1.00 46.06 280 PHE A CA 1
ATOM 2230 C C . PHE A 1 280 ? -25.241 -35.722 4.475 1.00 46.06 280 PHE A C 1
ATOM 2232 O O . PHE A 1 280 ? -25.837 -35.610 5.551 1.00 46.06 280 PHE A O 1
ATOM 2239 N N . PRO A 1 281 ? -25.848 -35.338 3.334 1.00 43.62 281 PRO A N 1
ATOM 2240 C CA . PRO A 1 281 ? -27.256 -34.981 3.341 1.00 43.62 281 PRO A CA 1
ATOM 2241 C C . PRO A 1 281 ? -28.088 -36.264 3.502 1.00 43.62 281 PRO A C 1
ATOM 2243 O O . PRO A 1 281 ? -28.280 -37.022 2.555 1.00 43.62 281 PRO A O 1
ATOM 2246 N N . GLY A 1 282 ? -28.580 -36.513 4.717 1.00 49.94 282 GLY A N 1
ATOM 2247 C CA . GLY A 1 282 ? -29.679 -37.450 4.964 1.00 49.94 282 GLY A CA 1
ATOM 2248 C C . GLY A 1 282 ? -29.307 -38.929 5.080 1.00 49.94 282 GLY A C 1
ATOM 2249 O O . GLY A 1 282 ? -29.807 -39.755 4.319 1.00 49.94 282 GLY A O 1
ATOM 2250 N N . GLN A 1 283 ? -28.522 -39.305 6.093 1.00 41.41 283 GLN A N 1
ATOM 2251 C CA . GLN A 1 283 ? -28.708 -40.637 6.677 1.00 41.41 283 GLN A CA 1
ATOM 2252 C C . GLN A 1 283 ? -29.748 -40.541 7.793 1.00 41.41 283 GLN A C 1
ATOM 2254 O O . GLN A 1 283 ? -29.413 -40.305 8.952 1.00 41.41 283 GLN A O 1
ATOM 2259 N N . ASP A 1 284 ? -31.015 -40.730 7.420 1.00 44.12 284 ASP A N 1
ATOM 2260 C CA . ASP A 1 284 ? -32.052 -41.119 8.370 1.00 44.12 284 ASP A CA 1
ATOM 2261 C C . ASP A 1 284 ? -31.609 -42.433 9.022 1.00 44.12 284 ASP A C 1
ATOM 2263 O O . ASP A 1 284 ? -31.607 -43.503 8.406 1.00 44.12 284 ASP A O 1
ATOM 2267 N N . LEU A 1 285 ? -31.171 -42.343 10.277 1.00 43.59 285 LEU A N 1
ATOM 2268 C CA . LEU A 1 285 ? -30.990 -43.510 11.125 1.00 43.59 285 LEU A CA 1
ATOM 2269 C C . LEU A 1 285 ? -32.363 -44.185 11.265 1.00 43.59 285 LEU A C 1
ATOM 2271 O O . LEU A 1 285 ? -33.316 -43.513 11.670 1.00 43.59 285 LEU A O 1
ATOM 2275 N N . PRO A 1 286 ? -32.506 -45.484 10.946 1.00 39.56 286 PRO A N 1
ATOM 2276 C CA . PRO A 1 286 ? -33.789 -46.148 11.074 1.00 39.56 286 PRO A CA 1
ATOM 2277 C C . PRO A 1 286 ? -34.182 -46.176 12.551 1.00 39.56 286 PRO A C 1
ATOM 2279 O O . PRO A 1 286 ? -33.522 -46.808 13.379 1.00 39.56 286 PRO A O 1
ATOM 2282 N N . MET A 1 287 ? -35.268 -45.472 12.868 1.00 40.44 287 MET A N 1
ATOM 2283 C CA . MET A 1 287 ? -35.997 -45.634 14.118 1.00 40.44 287 MET A CA 1
ATOM 2284 C C . MET A 1 287 ? -36.422 -47.097 14.215 1.00 40.44 287 MET A C 1
ATOM 2286 O O . MET A 1 287 ? -37.176 -47.589 13.377 1.00 40.44 287 MET A O 1
ATOM 2290 N N . ALA A 1 288 ? -35.906 -47.799 15.222 1.00 41.91 288 ALA A N 1
ATOM 2291 C CA . ALA A 1 288 ? -36.394 -49.117 15.581 1.00 41.91 288 ALA A CA 1
ATOM 2292 C C . ALA A 1 288 ? -37.872 -48.984 15.977 1.00 41.91 288 ALA A C 1
ATOM 2294 O O . ALA A 1 288 ? -38.193 -48.403 17.013 1.00 41.91 288 ALA A O 1
ATOM 2295 N N . GLU A 1 289 ? -38.771 -49.475 15.126 1.00 39.34 289 GLU A N 1
ATOM 2296 C CA . GLU A 1 289 ? -40.169 -49.654 15.494 1.00 39.34 289 GLU A CA 1
ATOM 2297 C C . GLU A 1 289 ? -40.255 -50.798 16.509 1.00 39.34 289 GLU A C 1
ATOM 2299 O O . GLU A 1 289 ? -40.109 -51.976 16.174 1.00 39.34 289 GLU A O 1
ATOM 2304 N N . ASP A 1 290 ? -40.486 -50.432 17.769 1.00 40.56 290 ASP A N 1
ATOM 2305 C CA . ASP A 1 290 ? -40.964 -51.345 18.797 1.00 40.56 290 ASP A CA 1
ATOM 2306 C C . ASP A 1 290 ? -42.312 -51.927 18.351 1.00 40.56 290 ASP A C 1
ATOM 2308 O O . ASP A 1 290 ? -43.357 -51.271 18.356 1.00 40.56 290 ASP A O 1
ATOM 2312 N N . GLY A 1 291 ? -42.282 -53.196 17.947 1.00 41.03 291 GLY A N 1
ATOM 2313 C CA . GLY A 1 291 ? -43.469 -53.976 17.645 1.00 41.03 291 GLY A CA 1
ATOM 2314 C C . GLY A 1 291 ? -44.291 -54.232 18.905 1.00 41.03 291 GLY A C 1
ATOM 2315 O O . GLY A 1 291 ? -43.994 -55.142 19.676 1.00 41.03 291 GLY A O 1
ATOM 2316 N N . ALA A 1 292 ? -45.372 -53.475 19.084 1.00 43.09 292 ALA A N 1
ATOM 2317 C CA . ALA A 1 292 ? -46.439 -53.808 20.022 1.00 43.09 292 ALA A CA 1
ATOM 2318 C C . ALA A 1 292 ? -47.814 -53.399 19.469 1.00 43.09 292 ALA A C 1
ATOM 2320 O O . ALA A 1 292 ? -48.338 -52.324 19.742 1.00 43.09 292 ALA A O 1
ATOM 2321 N N . SER A 1 293 ? -48.427 -54.300 18.704 1.00 40.66 293 SER A N 1
ATOM 2322 C CA . SER A 1 293 ? -49.877 -54.370 18.478 1.00 40.66 293 SER A CA 1
ATOM 2323 C C . SER A 1 293 ? -50.214 -55.825 18.104 1.00 40.66 293 SER A C 1
ATOM 2325 O O . SER A 1 293 ? -49.480 -56.446 17.349 1.00 40.66 293 SER A O 1
ATOM 2327 N N . GLY A 1 294 ? -51.234 -56.497 18.631 1.00 34.91 294 GLY A N 1
ATOM 2328 C CA . GLY A 1 294 ? -52.251 -56.123 19.598 1.00 34.91 294 GLY A CA 1
ATOM 2329 C C . GLY A 1 294 ? -53.036 -57.360 20.066 1.00 34.91 294 GLY A C 1
ATOM 2330 O O . GLY A 1 294 ? -52.830 -58.477 19.593 1.00 34.91 294 GLY A O 1
ATOM 2331 N N . LEU A 1 295 ? -53.947 -57.117 21.012 1.00 39.53 295 LEU A N 1
ATOM 2332 C CA . LEU A 1 295 ? -55.158 -57.913 21.273 1.00 39.53 295 LEU A CA 1
ATOM 2333 C C . LEU A 1 295 ? -55.868 -58.251 19.935 1.00 39.53 295 LEU A C 1
ATOM 2335 O O . LEU A 1 295 ? -55.794 -57.449 19.012 1.00 39.53 295 LEU A O 1
ATOM 2339 N N . GLN A 1 296 ? -56.614 -59.339 19.709 1.00 37.94 296 GLN A N 1
ATOM 2340 C CA . GLN A 1 296 ? -57.524 -60.130 20.548 1.00 37.94 296 GLN A CA 1
ATOM 2341 C C . GLN A 1 296 ? -58.056 -61.305 19.685 1.00 37.94 296 GLN A C 1
ATOM 2343 O O . GLN A 1 296 ? -58.264 -61.088 18.493 1.00 37.94 296 GLN A O 1
ATOM 2348 N N . ALA A 1 297 ? -58.347 -62.480 20.268 1.00 37.84 297 ALA A N 1
ATOM 2349 C CA . ALA A 1 297 ? -59.536 -63.330 20.010 1.00 37.84 297 ALA A CA 1
ATOM 2350 C C . ALA A 1 297 ? -59.314 -64.772 20.516 1.00 37.84 297 ALA A C 1
ATOM 2352 O O . ALA A 1 297 ? -58.400 -65.449 20.048 1.00 37.84 297 ALA A O 1
ATOM 2353 N N . GLY A 1 298 ? -60.195 -65.242 21.410 1.00 35.28 298 GLY A N 1
ATOM 2354 C CA . GLY A 1 298 ? -60.264 -66.630 21.891 1.00 35.28 298 GLY A CA 1
ATOM 2355 C C . GLY A 1 298 ? -60.329 -66.739 23.401 1.00 35.28 298 GLY A C 1
ATOM 2356 O O . GLY A 1 298 ? -59.242 -66.811 24.008 1.00 35.28 298 GLY A O 1
#

Foldseek 3Di:
DAALVVLLVVLVVQLVVCLQPLVSLLVLLVVLQVQQWDPPPDPDTLCLLVSLLSVLCVQQCQSHPPFHAPLVSQLSSLLSSLLSSLVSCVVNVYDCPVRDLLSVLSVVCSVPPDPLSSLLNNLLSNLVSLVVCLVSLVVADPLSVVLVLLVNLLSLVLNCLVVPLCLLPPVSVVVVPPVCQNVVCSSCVSVLQDSHPPDDPVCNCSSCLVDPDPNSVVSNVVSVSSLVSVQVSQVVSCVSNVNPCSNQQDDDSDGRGPHDPCSVVVVVVVVVVVVVVVVDDDPPDDDPPDDDDDDDDD

Solvent-accessible surface area (backbone atoms only — not comparable to full-atom values): 16516 Å² total; per-residue (Å²): 119,87,48,64,67,52,39,54,51,51,34,50,52,52,47,63,77,29,68,78,33,56,70,53,46,48,50,53,53,51,55,46,36,76,73,49,40,53,86,84,52,94,88,61,49,85,46,52,42,59,51,46,38,48,52,39,34,53,70,16,30,32,45,38,82,88,66,24,43,68,30,60,43,48,31,53,48,47,34,50,40,36,46,48,37,20,54,47,28,64,77,50,77,43,80,62,90,84,51,55,70,34,21,49,30,32,40,48,13,59,76,50,74,41,73,58,33,44,42,40,17,52,49,21,25,49,53,52,24,55,65,76,36,39,72,42,38,64,71,42,53,76,50,41,28,51,45,54,37,54,54,49,55,52,53,48,49,56,40,31,66,68,74,48,37,62,82,56,48,82,55,18,62,55,69,72,63,43,98,54,60,63,63,49,46,58,58,45,48,50,76,60,48,74,76,50,44,75,68,46,80,83,46,46,48,49,71,62,22,66,53,90,53,71,66,25,45,48,48,35,52,49,53,51,53,48,46,71,43,35,60,63,50,38,51,53,48,16,64,73,39,75,35,71,67,52,60,58,30,44,58,84,71,37,80,31,46,54,58,59,89,63,45,66,59,51,51,52,51,50,52,52,50,53,52,50,54,71,70,56,80,76,79,79,74,81,76,79,78,81,90,81,83,74,90,87,91,136

pLDDT: mean 83.89, std 18.24, range [34.91, 98.88]